Protein AF-A0A521U929-F1 (afdb_monomer_lite)

Structure (mmCIF, N/CA/C/O backbone):
data_AF-A0A521U929-F1
#
_entry.id   AF-A0A521U929-F1
#
loop_
_atom_site.group_PDB
_atom_site.id
_atom_site.type_symbol
_atom_site.label_atom_id
_atom_site.label_alt_id
_atom_site.label_comp_id
_atom_site.label_asym_id
_atom_site.label_entity_id
_atom_site.label_seq_id
_atom_site.pdbx_PDB_ins_code
_atom_site.Cartn_x
_atom_site.Cartn_y
_atom_site.Cartn_z
_atom_site.occupancy
_atom_site.B_iso_or_equiv
_atom_site.auth_seq_id
_atom_site.auth_comp_id
_atom_site.auth_asym_id
_atom_site.auth_atom_id
_atom_site.pdbx_PDB_model_num
ATOM 1 N N . MET A 1 1 ? -0.451 -13.193 -0.604 1.00 92.38 1 MET A N 1
ATOM 2 C CA . MET A 1 1 ? -0.304 -12.995 0.859 1.00 92.38 1 MET A CA 1
ATOM 3 C C . MET A 1 1 ? 0.119 -11.554 1.078 1.00 92.38 1 MET A C 1
ATOM 5 O O . MET A 1 1 ? 0.696 -10.984 0.162 1.00 92.38 1 MET A O 1
ATOM 9 N N . VAL A 1 2 ? -0.154 -10.947 2.230 1.00 96.19 2 VAL A N 1
ATOM 10 C CA . VAL A 1 2 ? 0.385 -9.617 2.550 1.00 96.19 2 VAL A CA 1
ATOM 11 C C . VAL A 1 2 ? 1.537 -9.762 3.538 1.00 96.19 2 VAL A C 1
ATOM 13 O O . VAL A 1 2 ? 1.457 -10.540 4.485 1.00 96.19 2 VAL A O 1
ATOM 16 N N . GLY A 1 3 ? 2.628 -9.049 3.282 1.00 96.19 3 GLY A N 1
ATOM 17 C CA . GLY A 1 3 ? 3.732 -8.883 4.215 1.00 96.19 3 GLY A CA 1
ATOM 18 C C . GLY A 1 3 ? 3.570 -7.576 4.980 1.00 96.19 3 GLY A C 1
ATOM 19 O O . GLY A 1 3 ? 3.307 -6.546 4.364 1.00 96.19 3 GLY A O 1
ATOM 20 N N . LEU A 1 4 ? 3.763 -7.607 6.297 1.00 96.69 4 LEU A N 1
ATOM 21 C CA . LEU A 1 4 ? 3.844 -6.416 7.142 1.00 96.69 4 LEU A CA 1
ATOM 22 C C . LEU A 1 4 ? 5.219 -6.354 7.817 1.00 96.69 4 LEU A C 1
ATOM 24 O O . LEU A 1 4 ? 5.683 -7.339 8.385 1.00 96.69 4 LEU A O 1
ATOM 28 N N . LEU A 1 5 ? 5.873 -5.201 7.763 1.00 94.31 5 LEU A N 1
ATOM 29 C CA . LEU A 1 5 ? 7.202 -4.974 8.319 1.00 94.31 5 LEU A CA 1
ATOM 30 C C . LEU A 1 5 ? 7.142 -3.813 9.327 1.00 94.31 5 LEU A C 1
ATOM 32 O O . LEU A 1 5 ? 6.829 -2.688 8.926 1.00 94.31 5 LEU A O 1
ATOM 36 N N . PRO A 1 6 ? 7.417 -4.049 10.624 1.00 91.31 6 PRO A N 1
ATOM 37 C CA . PRO A 1 6 ? 7.432 -2.989 11.625 1.00 91.31 6 PRO A CA 1
ATOM 38 C C . PRO A 1 6 ? 8.689 -2.117 11.508 1.00 91.31 6 PRO A C 1
ATOM 40 O O . PRO A 1 6 ? 9.810 -2.610 11.349 1.00 91.31 6 PRO A O 1
ATOM 43 N N . TYR A 1 7 ? 8.494 -0.810 11.650 1.00 85.81 7 TYR A N 1
ATOM 44 C CA . TYR A 1 7 ? 9.518 0.228 11.713 1.00 85.81 7 TYR A CA 1
ATOM 45 C C . TYR A 1 7 ? 9.326 1.096 12.962 1.00 85.81 7 TYR A C 1
ATOM 47 O O . TYR A 1 7 ? 8.271 1.107 13.589 1.00 85.81 7 TYR A O 1
ATOM 55 N N . ALA A 1 8 ? 10.346 1.886 13.309 1.00 79.06 8 ALA A N 1
ATOM 56 C CA . ALA A 1 8 ? 10.245 2.841 14.415 1.00 79.06 8 ALA A CA 1
ATOM 57 C C . ALA A 1 8 ? 9.152 3.908 14.192 1.00 79.06 8 ALA A C 1
ATOM 59 O O . ALA A 1 8 ? 8.619 4.449 15.153 1.00 79.06 8 ALA A O 1
ATOM 60 N N . SER A 1 9 ? 8.824 4.207 12.932 1.00 79.31 9 SER A N 1
ATOM 61 C CA . SER A 1 9 ? 7.841 5.218 12.525 1.00 79.31 9 SER A CA 1
ATOM 62 C C . SER A 1 9 ? 6.478 4.634 12.124 1.00 79.31 9 SER A C 1
ATOM 64 O O . SER A 1 9 ? 5.723 5.313 11.433 1.00 79.31 9 SER A O 1
ATOM 66 N N . GLY A 1 10 ? 6.186 3.377 12.478 1.00 89.19 10 GLY A N 1
ATOM 67 C CA . GLY A 1 10 ? 4.940 2.687 12.127 1.00 89.19 10 GLY A CA 1
ATOM 68 C C . GLY A 1 10 ? 5.185 1.404 11.337 1.00 89.19 10 GLY A C 1
ATOM 69 O O . GLY A 1 10 ? 6.177 0.713 11.554 1.00 89.19 10 GLY A O 1
ATOM 70 N N . TYR A 1 11 ? 4.295 1.083 10.402 1.00 94.69 11 TYR A N 1
ATOM 71 C CA . TYR A 1 11 ? 4.368 -0.153 9.624 1.00 94.69 11 TYR A CA 1
ATOM 72 C C . TYR A 1 11 ? 4.545 0.109 8.133 1.00 94.69 11 TYR A C 1
ATOM 74 O O . TYR A 1 11 ? 4.158 1.148 7.599 1.00 94.69 11 TYR A O 1
ATOM 82 N N . HIS A 1 12 ? 5.113 -0.879 7.454 1.00 96.00 12 HIS A N 1
ATOM 83 C CA . HIS A 1 12 ? 5.263 -0.924 6.007 1.00 96.00 12 HIS A CA 1
ATOM 84 C C . HIS A 1 12 ? 4.640 -2.207 5.473 1.00 96.00 12 HIS A C 1
ATOM 86 O O . HIS A 1 12 ? 4.740 -3.250 6.114 1.00 96.00 12 HIS A O 1
ATOM 92 N N . VAL A 1 13 ? 4.000 -2.144 4.310 1.00 98.06 13 VAL A N 1
ATOM 93 C CA . VAL A 1 13 ? 3.233 -3.268 3.766 1.00 98.06 13 VAL A CA 1
ATOM 94 C C . VAL A 1 13 ? 3.635 -3.571 2.324 1.00 98.06 13 VAL A C 1
ATOM 96 O O . VAL A 1 13 ? 4.010 -2.680 1.564 1.00 98.06 13 VAL A O 1
ATOM 99 N N . GLY A 1 14 ? 3.567 -4.845 1.953 1.00 98.25 14 GLY A N 1
ATOM 100 C CA . GLY A 1 14 ? 3.829 -5.341 0.605 1.00 98.25 14 GLY A CA 1
ATOM 101 C C . GLY A 1 14 ? 3.013 -6.590 0.297 1.00 98.25 14 GLY A C 1
ATOM 102 O O . GLY A 1 14 ? 2.382 -7.167 1.183 1.00 98.25 14 GLY A O 1
ATOM 103 N N . VAL A 1 15 ? 3.033 -7.041 -0.953 1.00 98.25 15 VAL A N 1
ATOM 104 C CA . VAL A 1 15 ? 2.435 -8.324 -1.344 1.00 98.25 15 VAL A CA 1
ATOM 105 C C . VAL A 1 15 ? 3.529 -9.377 -1.410 1.00 98.25 15 VAL A C 1
ATOM 107 O O . VAL A 1 15 ? 4.512 -9.212 -2.124 1.00 98.25 15 VAL A O 1
ATOM 110 N N . ILE A 1 16 ? 3.343 -10.463 -0.663 1.00 97.00 16 ILE A N 1
ATOM 111 C CA . ILE A 1 16 ? 4.163 -11.669 -0.758 1.00 97.00 16 ILE A CA 1
ATOM 112 C C . ILE A 1 16 ? 3.547 -12.595 -1.813 1.00 97.00 16 ILE A C 1
ATOM 114 O O . ILE A 1 16 ? 2.363 -12.961 -1.707 1.00 97.00 16 ILE A O 1
ATOM 118 N N . TYR A 1 17 ? 4.361 -12.976 -2.794 1.00 94.81 17 TYR A N 1
ATOM 119 C CA . TYR A 1 17 ? 3.996 -13.776 -3.965 1.00 94.81 17 TYR A CA 1
ATOM 120 C C . TYR A 1 17 ? 5.103 -14.796 -4.311 1.00 94.81 17 TYR A C 1
ATOM 122 O O . TYR A 1 17 ? 6.123 -14.849 -3.619 1.00 94.81 17 TYR A O 1
ATOM 130 N N . GLY A 1 18 ? 4.872 -15.657 -5.312 1.00 88.56 18 GLY A N 1
ATOM 131 C CA . GLY A 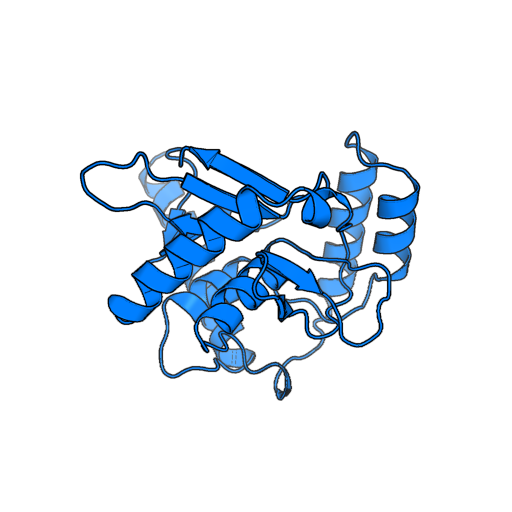1 18 ? 5.804 -16.746 -5.651 1.00 88.56 18 GLY A CA 1
ATOM 132 C C . GLY A 1 18 ? 5.874 -17.835 -4.573 1.00 88.56 18 GLY A C 1
ATOM 133 O O . GLY A 1 18 ? 6.951 -18.253 -4.172 1.00 88.56 18 GLY A O 1
ATOM 134 N N . LEU A 1 19 ? 4.722 -18.251 -4.030 1.00 79.94 19 LEU A N 1
ATOM 135 C CA . LEU A 1 19 ? 4.636 -19.243 -2.942 1.00 79.94 19 LEU A CA 1
ATOM 136 C C . LEU A 1 19 ? 4.569 -20.703 -3.434 1.00 79.94 19 LEU A C 1
ATOM 138 O O . LEU A 1 19 ? 4.220 -21.592 -2.656 1.00 79.94 19 LEU A O 1
ATOM 142 N N . ASN A 1 20 ? 4.869 -20.947 -4.708 1.00 76.50 20 ASN A N 1
ATOM 143 C CA . ASN A 1 20 ? 4.888 -22.287 -5.291 1.00 76.50 20 ASN A CA 1
ATOM 144 C C . ASN A 1 20 ? 6.172 -23.031 -4.892 1.00 76.50 20 ASN A C 1
ATOM 146 O O . ASN A 1 20 ? 7.190 -22.407 -4.615 1.00 76.50 20 ASN A O 1
ATOM 150 N N . GLU A 1 21 ? 6.152 -24.369 -4.900 1.00 62.56 21 GLU A N 1
ATOM 151 C CA . GLU A 1 21 ? 7.277 -25.211 -4.433 1.00 62.56 21 GLU A CA 1
ATOM 152 C C . GLU A 1 21 ? 8.608 -24.984 -5.177 1.00 62.56 21 GLU A C 1
ATOM 154 O O . GLU A 1 21 ? 9.661 -25.419 -4.709 1.00 62.56 21 GLU A O 1
ATOM 159 N N . HIS A 1 22 ? 8.571 -24.329 -6.338 1.00 68.62 22 HIS A N 1
ATOM 160 C CA . HIS A 1 22 ? 9.730 -24.112 -7.202 1.00 68.62 22 HIS A CA 1
ATOM 161 C C . HIS A 1 22 ? 10.289 -22.687 -7.157 1.00 68.62 22 HIS A C 1
ATOM 163 O O . HIS A 1 22 ? 11.400 -22.478 -7.643 1.00 68.62 22 HIS A O 1
ATOM 169 N N . ASP A 1 23 ? 9.566 -21.743 -6.553 1.00 76.75 23 ASP A N 1
ATOM 170 C CA . ASP A 1 23 ? 9.925 -20.327 -6.566 1.00 76.75 23 ASP A CA 1
ATOM 171 C C . ASP A 1 23 ? 10.387 -19.870 -5.178 1.00 76.75 23 ASP A C 1
ATOM 173 O O . ASP A 1 23 ? 9.855 -20.283 -4.146 1.00 76.75 23 ASP A O 1
ATOM 177 N N . GLU A 1 24 ? 11.401 -19.002 -5.138 1.00 88.38 24 GLU A N 1
ATOM 178 C CA . GLU A 1 24 ? 11.772 -18.314 -3.903 1.00 88.38 24 GLU A CA 1
ATOM 179 C C . GLU A 1 24 ? 10.723 -17.228 -3.617 1.00 88.38 24 GLU A C 1
ATOM 181 O O . GLU A 1 24 ? 10.546 -16.339 -4.455 1.00 88.38 24 GLU A O 1
ATOM 186 N N . PRO A 1 25 ? 10.041 -17.244 -2.453 1.00 92.94 25 PRO A N 1
ATOM 187 C CA . PRO A 1 25 ? 9.041 -16.238 -2.136 1.00 92.94 25 PRO A CA 1
ATOM 188 C C . PRO A 1 25 ? 9.623 -14.831 -2.197 1.00 92.94 25 PRO A C 1
ATOM 190 O O . PRO A 1 25 ? 10.648 -14.533 -1.574 1.00 92.94 25 PRO A O 1
ATOM 193 N N . ARG A 1 26 ? 8.916 -13.940 -2.888 1.00 95.88 26 ARG A N 1
ATOM 194 C CA . ARG A 1 26 ? 9.286 -12.530 -3.022 1.00 95.88 26 ARG A CA 1
ATOM 195 C C . ARG A 1 26 ? 8.244 -11.642 -2.370 1.00 95.88 26 ARG A C 1
ATOM 197 O O . ARG A 1 26 ? 7.076 -12.007 -2.250 1.00 95.88 26 ARG A O 1
ATOM 204 N N . VAL A 1 27 ? 8.668 -10.455 -1.962 1.00 97.50 27 VAL A N 1
ATOM 205 C CA . VAL A 1 27 ? 7.778 -9.364 -1.580 1.00 97.50 27 VAL A CA 1
ATOM 206 C C . VAL A 1 27 ? 7.928 -8.243 -2.592 1.00 97.50 27 VAL A C 1
ATOM 208 O O . VAL A 1 27 ? 9.041 -7.814 -2.887 1.00 97.50 27 VAL A O 1
ATOM 211 N N . ILE A 1 28 ? 6.811 -7.790 -3.153 1.00 97.88 28 ILE A N 1
ATOM 212 C CA . ILE A 1 28 ? 6.742 -6.553 -3.927 1.00 97.88 28 ILE A CA 1
ATOM 213 C C . ILE A 1 28 ? 6.128 -5.469 -3.047 1.00 97.88 28 ILE A C 1
ATOM 215 O O . ILE A 1 28 ? 5.099 -5.676 -2.397 1.00 97.88 28 ILE A O 1
ATOM 219 N N . HIS A 1 29 ? 6.778 -4.317 -2.979 1.00 97.62 29 HIS A N 1
ATOM 220 C CA . HIS A 1 29 ? 6.339 -3.211 -2.141 1.00 97.62 29 HIS A CA 1
ATOM 221 C C . HIS A 1 29 ? 6.826 -1.881 -2.699 1.00 97.62 29 HIS A C 1
ATOM 223 O O . HIS A 1 29 ? 7.842 -1.803 -3.386 1.00 97.62 29 HIS A O 1
ATOM 229 N N . PHE A 1 30 ? 6.110 -0.816 -2.355 1.00 95.88 30 PHE A N 1
ATOM 230 C CA . PHE A 1 30 ? 6.444 0.529 -2.795 1.00 95.88 30 PHE A CA 1
ATOM 231 C C . PHE A 1 30 ? 7.081 1.322 -1.661 1.00 95.88 30 PHE A C 1
ATOM 233 O O . PHE A 1 30 ? 6.507 1.431 -0.578 1.00 95.88 30 PHE A O 1
ATOM 240 N N . THR A 1 31 ? 8.277 1.850 -1.887 1.00 92.38 31 THR A N 1
ATOM 241 C CA . THR A 1 31 ? 9.043 2.625 -0.905 1.00 92.38 31 THR A CA 1
ATOM 242 C C . THR A 1 31 ? 9.178 4.075 -1.361 1.00 92.38 31 THR A C 1
ATOM 244 O O . THR A 1 31 ? 8.882 4.391 -2.510 1.00 92.38 31 THR A O 1
ATOM 247 N N . PRO A 1 32 ? 9.717 4.967 -0.518 1.00 88.75 32 PRO A N 1
ATOM 248 C CA . PRO A 1 32 ? 10.073 6.310 -0.962 1.00 88.75 32 PRO A CA 1
ATOM 249 C C . PRO A 1 32 ? 11.087 6.369 -2.111 1.00 88.75 32 PRO A C 1
ATOM 251 O O . PRO A 1 32 ? 11.202 7.397 -2.763 1.00 88.75 32 PRO A O 1
ATOM 254 N N . ARG A 1 33 ? 11.818 5.274 -2.358 1.00 87.75 33 ARG A N 1
ATOM 255 C CA . ARG A 1 33 ? 12.765 5.131 -3.472 1.00 87.75 33 ARG A CA 1
ATOM 256 C C . ARG A 1 33 ? 12.141 4.492 -4.715 1.00 87.75 33 ARG A C 1
ATOM 258 O O . ARG A 1 33 ? 12.868 4.167 -5.644 1.00 87.75 33 ARG A O 1
ATOM 265 N N . GLY A 1 34 ? 10.829 4.273 -4.702 1.00 90.94 34 GLY A N 1
ATOM 266 C CA . GLY A 1 34 ? 10.101 3.605 -5.769 1.00 90.94 34 GLY A CA 1
ATOM 267 C C . GLY A 1 34 ? 9.764 2.149 -5.457 1.00 90.94 34 GLY A C 1
ATOM 268 O O . GLY A 1 34 ? 9.829 1.682 -4.308 1.00 90.94 34 GLY A O 1
ATOM 269 N N . LEU A 1 35 ? 9.351 1.457 -6.516 1.00 95.06 35 LEU A N 1
ATOM 270 C CA . LEU A 1 35 ? 8.921 0.069 -6.506 1.00 95.06 35 LEU A CA 1
ATOM 271 C C . LEU A 1 35 ? 10.113 -0.879 -6.325 1.00 95.06 35 LEU A C 1
ATOM 273 O O . LEU A 1 35 ? 11.109 -0.792 -7.038 1.00 95.06 35 LEU A O 1
ATOM 277 N N . THR A 1 36 ? 9.977 -1.834 -5.409 1.00 94.38 36 THR A N 1
ATOM 278 C CA . THR A 1 36 ? 10.990 -2.864 -5.165 1.00 94.38 36 THR A CA 1
ATOM 279 C C . THR A 1 36 ? 10.340 -4.239 -5.147 1.00 94.38 36 THR A C 1
ATOM 281 O O . THR A 1 36 ? 9.250 -4.413 -4.597 1.00 94.38 36 THR A O 1
ATOM 284 N N . SER A 1 37 ? 11.042 -5.237 -5.692 1.00 95.75 37 SER A N 1
ATOM 285 C CA . SER A 1 37 ? 10.768 -6.643 -5.410 1.00 95.75 37 SER A CA 1
ATOM 286 C C . SER A 1 37 ? 12.022 -7.358 -4.919 1.00 95.75 37 SER A C 1
ATOM 288 O O . SER A 1 37 ? 13.022 -7.426 -5.632 1.00 95.75 37 SER A O 1
ATOM 290 N N . GLU A 1 38 ? 11.951 -7.936 -3.724 1.00 95.25 38 GLU A N 1
ATOM 291 C CA . GLU A 1 38 ? 13.077 -8.585 -3.044 1.00 95.25 38 GLU A CA 1
ATOM 292 C C . GLU A 1 38 ? 12.679 -9.950 -2.451 1.00 95.25 38 GLU A C 1
ATOM 294 O O . GLU A 1 38 ? 11.486 -10.202 -2.254 1.00 95.25 38 GLU A O 1
ATOM 299 N N . PRO A 1 39 ? 13.641 -10.851 -2.169 1.00 95.56 39 PRO A N 1
ATOM 300 C CA . PRO A 1 39 ? 13.367 -12.083 -1.432 1.00 95.56 39 PRO A CA 1
ATOM 301 C C . PRO A 1 39 ? 12.740 -11.809 -0.058 1.00 95.56 39 PRO A C 1
ATOM 303 O O . PRO A 1 39 ? 13.133 -10.876 0.649 1.00 95.56 39 PRO A O 1
ATOM 306 N N . VAL A 1 40 ? 11.775 -12.635 0.354 1.00 94.88 40 VAL A N 1
ATOM 307 C CA . VAL A 1 40 ? 11.118 -12.482 1.661 1.00 94.88 40 VAL A CA 1
ATOM 308 C C . VAL A 1 40 ? 12.080 -12.865 2.784 1.00 94.88 40 VAL A C 1
ATOM 310 O O . VAL A 1 40 ? 12.407 -14.035 2.966 1.00 94.88 40 VAL A O 1
ATOM 313 N N . SER A 1 41 ? 12.474 -11.888 3.601 1.00 93.31 41 SER A N 1
ATOM 314 C CA . SER A 1 41 ? 13.214 -12.140 4.845 1.00 93.31 41 SER A CA 1
ATOM 315 C C . SER A 1 41 ? 12.291 -12.489 6.023 1.00 93.31 41 SER A C 1
ATOM 317 O O . SER A 1 41 ? 11.098 -12.185 6.011 1.00 93.31 41 SER A O 1
ATOM 319 N N . GLU A 1 42 ? 12.855 -13.059 7.093 1.00 90.00 42 GLU A N 1
ATOM 320 C CA . GLU A 1 42 ? 12.132 -13.396 8.337 1.00 90.00 42 GLU A CA 1
ATOM 321 C C . GLU A 1 42 ? 11.533 -12.179 9.061 1.00 90.00 42 GLU A C 1
ATOM 323 O O . GLU A 1 42 ? 10.68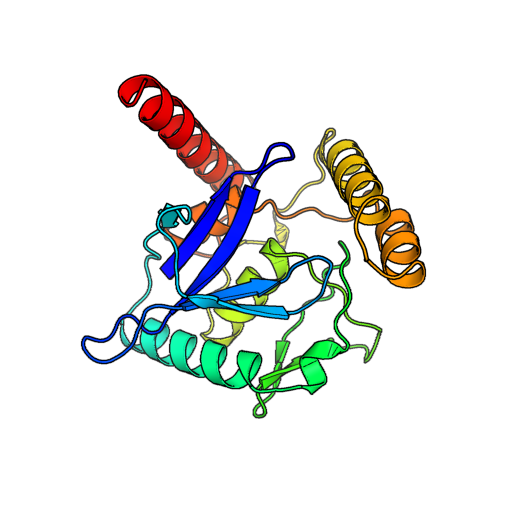1 -12.324 9.933 1.00 90.00 42 GLU A O 1
ATOM 328 N N . ARG A 1 43 ? 11.952 -10.961 8.694 1.00 91.12 43 ARG A N 1
ATOM 329 C CA . ARG A 1 43 ? 11.429 -9.718 9.275 1.00 91.12 43 ARG A CA 1
ATOM 330 C C . ARG A 1 43 ? 9.998 -9.415 8.833 1.00 91.12 43 ARG A C 1
ATOM 332 O O . ARG A 1 43 ? 9.314 -8.639 9.497 1.00 91.12 43 ARG A O 1
ATOM 339 N N . TRP A 1 44 ? 9.573 -9.976 7.703 1.00 94.00 44 TRP A N 1
ATOM 340 C CA . TRP A 1 44 ? 8.232 -9.784 7.172 1.00 94.00 44 TRP A CA 1
ATOM 341 C C . TRP A 1 44 ? 7.242 -10.697 7.884 1.00 94.00 44 TRP A C 1
ATOM 343 O O . TRP A 1 44 ? 7.277 -11.922 7.763 1.00 94.00 44 TRP A O 1
ATOM 353 N N . LEU A 1 45 ? 6.302 -10.076 8.581 1.00 93.31 45 LEU A N 1
ATOM 354 C CA . LEU A 1 45 ? 5.174 -10.759 9.184 1.00 93.31 45 LEU A CA 1
ATOM 355 C C . LEU A 1 45 ? 4.196 -11.145 8.086 1.00 93.31 45 LEU A C 1
ATOM 357 O O . LEU A 1 45 ? 3.785 -10.317 7.271 1.00 93.31 45 LEU A O 1
ATOM 361 N N . ARG A 1 46 ? 3.824 -12.419 8.071 1.00 94.31 46 ARG A N 1
ATOM 362 C CA . ARG A 1 46 ? 2.969 -12.991 7.037 1.00 94.31 46 ARG A CA 1
ATOM 363 C C . ARG A 1 46 ? 1.513 -12.887 7.456 1.00 94.31 46 ARG A C 1
ATOM 365 O O . ARG A 1 46 ? 1.074 -13.576 8.372 1.00 94.31 46 ARG A O 1
ATOM 372 N N . VAL A 1 47 ? 0.765 -12.053 6.748 1.00 94.56 47 VAL A N 1
ATOM 373 C CA . VAL A 1 47 ? -0.678 -11.903 6.911 1.00 94.56 47 VAL A CA 1
ATOM 374 C C . VAL A 1 47 ? -1.372 -12.685 5.796 1.00 94.56 47 VAL A C 1
ATOM 376 O O . VAL A 1 47 ? -1.306 -12.336 4.611 1.00 94.56 47 VAL A O 1
ATOM 379 N N . PHE A 1 48 ? -1.993 -13.805 6.171 1.00 92.44 48 PHE A N 1
ATOM 380 C CA . PHE A 1 48 ? -2.687 -14.683 5.232 1.00 92.44 48 PHE A CA 1
ATOM 381 C C . PHE A 1 48 ? -3.969 -14.018 4.751 1.00 92.44 48 PHE A C 1
ATOM 383 O O . PHE A 1 48 ? -4.913 -13.826 5.512 1.00 92.44 48 PHE A O 1
ATOM 390 N N . SER A 1 49 ? -3.982 -13.660 3.472 1.00 89.81 49 SER A N 1
ATOM 391 C CA . SER A 1 49 ? -5.135 -13.019 2.859 1.00 89.81 49 SER A CA 1
ATOM 392 C C . SER A 1 49 ? -6.238 -14.040 2.590 1.00 89.81 49 SER A C 1
ATOM 394 O O . SER A 1 49 ? -5.967 -15.096 2.011 1.00 89.81 49 SER A O 1
ATOM 396 N N . ASP A 1 50 ? -7.476 -13.699 2.940 1.00 90.94 50 ASP A N 1
ATOM 397 C CA . ASP A 1 50 ? -8.656 -14.524 2.668 1.00 90.94 50 ASP A CA 1
ATOM 398 C C . ASP A 1 50 ? -9.058 -14.367 1.193 1.00 90.94 50 ASP A C 1
ATOM 400 O O . ASP A 1 50 ? -9.924 -13.569 0.837 1.00 90.94 50 ASP A O 1
ATOM 404 N N . ILE A 1 51 ? -8.318 -15.011 0.286 1.00 91.81 51 ILE A N 1
ATOM 405 C CA . ILE A 1 51 ? -8.552 -14.968 -1.165 1.00 91.81 51 ILE A CA 1
ATOM 406 C C . ILE A 1 51 ? -8.529 -16.367 -1.772 1.00 91.81 51 ILE A C 1
ATOM 408 O O . ILE A 1 51 ? -7.690 -17.197 -1.406 1.00 91.81 51 ILE A O 1
ATOM 412 N N . GLU A 1 52 ? -9.427 -16.586 -2.734 1.00 93.00 52 GLU A N 1
ATOM 413 C CA . GLU A 1 52 ? -9.485 -17.791 -3.565 1.00 93.00 52 GLU A CA 1
ATOM 414 C C . GLU A 1 52 ? -8.153 -18.029 -4.287 1.00 93.00 52 GLU A C 1
ATOM 416 O O . GLU A 1 52 ? -7.480 -17.083 -4.701 1.00 93.00 52 GLU A O 1
ATOM 421 N N . GLU A 1 53 ? -7.793 -19.298 -4.468 1.00 92.25 53 GLU A N 1
ATOM 422 C CA . GLU A 1 53 ? -6.532 -19.726 -5.084 1.00 92.25 53 GLU A CA 1
ATOM 423 C C . GLU A 1 53 ? -6.329 -19.127 -6.481 1.00 92.25 53 GLU A C 1
ATOM 425 O O . GLU A 1 53 ? -5.327 -18.464 -6.715 1.00 92.25 53 GLU A O 1
ATOM 430 N N . VAL A 1 54 ? -7.343 -19.193 -7.350 1.00 94.25 54 VAL A N 1
ATOM 431 C CA . VAL A 1 54 ? -7.282 -18.613 -8.706 1.00 94.25 54 VAL A CA 1
ATOM 432 C C . VAL A 1 54 ? -6.953 -17.114 -8.684 1.00 94.25 54 VAL A C 1
ATOM 434 O O . VAL A 1 54 ? -6.192 -16.622 -9.515 1.00 94.25 54 VAL A O 1
ATOM 437 N N . ARG A 1 55 ? -7.502 -16.360 -7.722 1.00 95.06 55 ARG A N 1
ATOM 438 C CA . ARG A 1 55 ? -7.194 -14.928 -7.572 1.00 95.06 55 ARG A CA 1
ATOM 439 C C . ARG A 1 55 ? -5.807 -14.701 -6.986 1.00 95.06 55 ARG A C 1
ATOM 441 O O . ARG A 1 55 ? -5.192 -13.684 -7.281 1.00 95.06 55 ARG A O 1
ATOM 448 N N . ARG A 1 56 ? -5.319 -15.613 -6.147 1.00 94.00 56 ARG A N 1
ATOM 449 C CA . ARG A 1 56 ? -3.962 -15.565 -5.596 1.00 94.00 56 ARG A CA 1
ATOM 450 C C . ARG A 1 56 ? -2.918 -15.776 -6.687 1.00 94.00 56 ARG A C 1
ATOM 452 O O . ARG A 1 56 ? -1.952 -15.022 -6.719 1.00 94.00 56 ARG A O 1
ATOM 459 N N . ASP A 1 57 ? -3.151 -16.728 -7.582 1.00 93.38 57 ASP A N 1
ATOM 460 C CA . ASP A 1 57 ? -2.263 -17.006 -8.711 1.00 93.38 57 ASP A CA 1
ATOM 461 C C . ASP A 1 57 ? -2.241 -15.823 -9.677 1.00 93.38 57 ASP A C 1
ATOM 463 O O . ASP A 1 57 ? -1.173 -15.316 -10.011 1.00 93.38 57 ASP A O 1
ATOM 467 N N . ALA A 1 58 ? -3.420 -15.294 -10.025 1.00 95.50 58 ALA A N 1
ATOM 468 C CA . ALA A 1 58 ? -3.524 -14.089 -10.844 1.00 95.50 58 ALA A CA 1
ATOM 469 C C . ALA A 1 58 ? -2.819 -12.884 -10.198 1.00 95.50 58 ALA A C 1
ATOM 471 O O . ALA A 1 58 ? -2.135 -12.130 -10.884 1.00 95.50 58 ALA A O 1
ATOM 472 N N . LEU A 1 59 ? -2.953 -12.703 -8.878 1.00 96.06 59 LEU A N 1
ATOM 473 C CA . LEU A 1 59 ? -2.255 -11.641 -8.151 1.00 96.06 59 LEU A CA 1
ATOM 474 C C . LEU A 1 59 ? -0.735 -11.831 -8.228 1.00 96.06 59 LEU A C 1
ATOM 476 O O . LEU A 1 59 ? -0.026 -10.850 -8.410 1.00 96.06 59 LEU A O 1
ATOM 480 N N . SER A 1 60 ? -0.245 -13.072 -8.133 1.00 95.19 60 SER A N 1
ATOM 481 C CA . SER A 1 60 ? 1.179 -13.382 -8.300 1.00 95.19 60 SER A CA 1
ATOM 482 C C . SER A 1 60 ? 1.676 -12.975 -9.687 1.00 95.19 60 SER A C 1
ATOM 484 O O . SER A 1 60 ? 2.673 -12.269 -9.775 1.00 95.19 60 SER A O 1
ATOM 486 N N . SER A 1 61 ? 0.946 -13.325 -10.751 1.00 95.00 61 SER A N 1
ATOM 487 C CA . SER A 1 61 ? 1.308 -12.934 -12.120 1.00 95.00 61 SER A CA 1
ATOM 488 C C . SER A 1 61 ? 1.307 -11.416 -12.325 1.00 95.00 61 SER A C 1
ATOM 490 O O . SER A 1 61 ? 2.175 -10.890 -13.017 1.00 95.00 61 SER A O 1
ATOM 492 N N . TRP A 1 62 ? 0.370 -10.694 -11.702 1.00 97.19 62 TRP A N 1
ATOM 493 C CA . TRP A 1 62 ? 0.387 -9.228 -11.706 1.00 97.19 62 TRP A CA 1
ATOM 494 C C . TRP A 1 62 ? 1.605 -8.663 -10.977 1.00 97.19 62 TRP A C 1
ATOM 496 O O . TRP A 1 62 ? 2.197 -7.698 -11.451 1.00 97.19 62 TRP A O 1
ATOM 506 N N . CYS A 1 63 ? 1.997 -9.252 -9.844 1.00 96.81 63 CYS A N 1
ATOM 507 C CA . CYS A 1 63 ? 3.202 -8.841 -9.128 1.00 96.81 63 CYS A CA 1
ATOM 508 C C . CYS A 1 63 ? 4.461 -9.009 -9.989 1.00 96.81 63 CYS A C 1
ATOM 510 O O . CYS A 1 63 ? 5.262 -8.078 -10.024 1.00 96.81 63 CYS A O 1
ATOM 512 N N . ASP A 1 64 ? 4.606 -10.132 -10.701 1.00 94.69 64 ASP A N 1
ATOM 513 C CA . ASP A 1 64 ? 5.717 -10.352 -11.640 1.00 94.69 64 ASP A CA 1
ATOM 514 C C . ASP A 1 64 ? 5.732 -9.286 -12.743 1.00 94.69 64 ASP A C 1
ATOM 516 O O . ASP A 1 64 ? 6.723 -8.575 -12.918 1.00 94.69 64 ASP A O 1
ATOM 520 N N . LEU A 1 65 ? 4.599 -9.102 -13.427 1.00 95.94 65 LEU A N 1
ATOM 521 C CA . LEU A 1 65 ? 4.489 -8.166 -14.545 1.00 95.94 65 LEU A CA 1
ATOM 522 C C . LEU A 1 65 ? 4.806 -6.719 -14.127 1.00 95.94 65 LEU A C 1
ATOM 524 O O . LEU A 1 65 ? 5.545 -6.012 -14.811 1.00 95.94 65 LEU A O 1
ATOM 528 N N . ILE A 1 66 ? 4.285 -6.284 -12.977 1.00 96.94 66 ILE A N 1
ATOM 529 C CA . ILE A 1 66 ? 4.511 -4.935 -12.438 1.00 96.94 66 ILE A CA 1
ATOM 530 C C . ILE A 1 66 ? 5.970 -4.753 -11.998 1.00 96.94 66 ILE A C 1
ATOM 532 O O . ILE A 1 66 ? 6.535 -3.680 -12.215 1.00 96.94 66 ILE A O 1
ATOM 536 N N . ALA A 1 67 ? 6.589 -5.777 -11.399 1.00 94.69 67 ALA A N 1
ATOM 537 C CA . ALA A 1 67 ? 7.984 -5.726 -10.954 1.00 94.69 67 ALA A CA 1
ATOM 538 C C . ALA A 1 67 ? 8.983 -5.626 -12.117 1.00 94.69 67 ALA A C 1
ATOM 540 O O . ALA A 1 67 ? 10.052 -5.033 -11.958 1.00 94.69 67 ALA A O 1
ATOM 541 N N . GLU A 1 68 ? 8.659 -6.207 -13.272 1.00 93.75 68 GLU A N 1
ATOM 542 C CA . GLU A 1 68 ? 9.516 -6.186 -14.460 1.00 93.75 68 GLU A CA 1
ATOM 543 C C . GLU A 1 68 ? 9.354 -4.907 -15.299 1.00 93.75 68 GLU A C 1
ATOM 545 O O . GLU A 1 68 ? 10.235 -4.572 -16.102 1.00 93.75 68 GLU A O 1
ATOM 550 N N . ASN A 1 69 ? 8.261 -4.162 -15.109 1.00 93.75 69 ASN A N 1
ATOM 551 C CA . ASN A 1 69 ? 7.947 -3.005 -15.934 1.00 93.75 69 ASN A CA 1
ATOM 552 C C . ASN A 1 69 ? 8.599 -1.707 -15.423 1.00 93.75 69 ASN A C 1
ATOM 554 O O . ASN A 1 69 ? 8.175 -1.100 -14.440 1.00 93.75 69 ASN A O 1
ATOM 558 N N . ARG A 1 70 ? 9.603 -1.234 -16.172 1.00 91.12 70 ARG A N 1
ATOM 559 C CA . ARG A 1 70 ? 10.383 -0.017 -15.882 1.00 91.12 70 ARG A CA 1
ATOM 560 C C . ARG A 1 70 ? 9.595 1.288 -15.953 1.00 91.12 70 ARG A C 1
ATOM 562 O O . ARG A 1 70 ? 10.054 2.273 -15.392 1.00 91.12 70 ARG A O 1
ATOM 569 N N . ALA A 1 71 ? 8.428 1.323 -16.597 1.00 90.56 71 ALA A N 1
ATOM 570 C CA . ALA A 1 71 ? 7.584 2.520 -16.572 1.00 90.56 71 ALA A CA 1
ATOM 571 C C . ALA A 1 71 ? 7.132 2.864 -15.139 1.00 90.56 71 ALA A C 1
ATOM 573 O O . ALA A 1 71 ? 6.900 4.026 -14.820 1.00 90.56 71 ALA A O 1
ATOM 574 N N . ASN A 1 72 ? 7.083 1.868 -14.247 1.00 91.81 72 ASN A N 1
ATOM 575 C CA . ASN A 1 72 ? 6.754 2.072 -12.839 1.00 91.81 72 ASN A CA 1
ATOM 576 C C 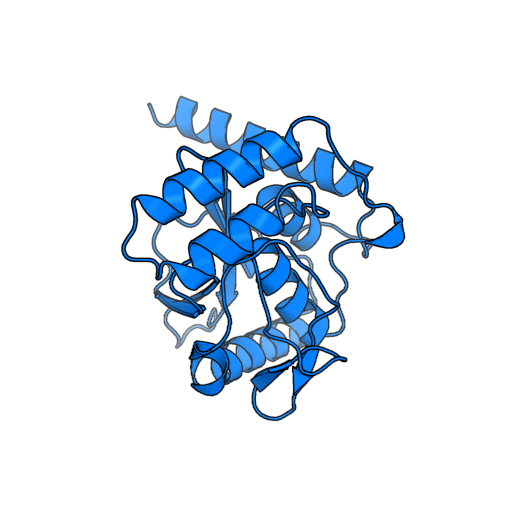. ASN A 1 72 ? 7.887 2.748 -12.033 1.00 91.81 72 ASN A C 1
ATOM 578 O O . ASN A 1 72 ? 7.649 3.146 -10.892 1.00 91.81 72 ASN A O 1
ATOM 582 N N . ASP A 1 73 ? 9.089 2.923 -12.604 1.00 90.44 73 ASP A N 1
ATOM 583 C CA . ASP A 1 73 ? 10.199 3.650 -11.963 1.00 90.44 73 ASP A CA 1
ATOM 584 C C . ASP A 1 73 ? 9.916 5.169 -11.871 1.00 90.44 73 ASP A C 1
ATOM 586 O O . ASP A 1 73 ? 10.563 5.874 -11.098 1.00 90.44 73 ASP A O 1
ATOM 590 N N . GLU A 1 74 ? 8.933 5.681 -12.624 1.00 89.62 74 GLU A N 1
ATOM 591 C CA . GLU A 1 74 ? 8.509 7.092 -12.595 1.00 89.62 74 GLU A CA 1
ATOM 592 C C . GLU A 1 74 ? 7.510 7.409 -11.467 1.00 89.62 74 GLU A C 1
ATOM 594 O O . GLU A 1 74 ? 7.206 8.575 -11.206 1.00 89.62 74 GLU A O 1
ATOM 599 N N . ILE A 1 75 ? 6.995 6.384 -10.780 1.00 91.75 75 ILE A N 1
ATOM 600 C CA . ILE A 1 75 ? 6.029 6.557 -9.695 1.00 91.75 75 ILE A CA 1
ATOM 601 C C . ILE A 1 75 ? 6.736 7.156 -8.484 1.00 91.75 75 ILE A C 1
ATOM 603 O O . ILE A 1 75 ? 7.727 6.624 -7.982 1.00 91.75 75 ILE A O 1
ATOM 607 N N . THR A 1 76 ? 6.183 8.248 -7.968 1.00 92.62 76 THR A N 1
ATOM 608 C CA . THR A 1 76 ? 6.744 8.959 -6.816 1.00 92.62 76 THR A CA 1
ATOM 609 C C . THR A 1 76 ? 6.085 8.527 -5.515 1.00 92.62 76 THR A C 1
ATOM 611 O O . THR A 1 76 ? 5.014 7.919 -5.490 1.00 92.62 76 THR A O 1
ATOM 614 N N . PHE A 1 77 ? 6.714 8.854 -4.391 1.00 93.88 77 PHE A N 1
ATOM 615 C CA . PHE A 1 77 ? 6.070 8.694 -3.096 1.00 93.88 77 PHE A CA 1
ATOM 616 C C . PHE A 1 77 ? 5.155 9.870 -2.774 1.00 93.88 77 PHE A C 1
ATOM 618 O O . PHE A 1 77 ? 5.562 11.026 -2.876 1.00 93.88 77 PHE A O 1
ATOM 625 N N . GLY A 1 78 ? 3.950 9.566 -2.296 1.00 94.25 78 GLY A N 1
ATOM 626 C CA . GLY A 1 78 ? 3.020 10.574 -1.805 1.00 94.25 78 GLY A CA 1
ATOM 627 C C . GLY A 1 78 ? 1.712 9.988 -1.279 1.00 94.25 78 GLY A C 1
ATOM 628 O O . GLY A 1 78 ? 1.473 8.785 -1.355 1.00 94.25 78 GLY A O 1
ATOM 629 N N . PHE A 1 79 ? 0.891 10.853 -0.691 1.00 94.94 79 PHE A N 1
ATOM 630 C CA . PHE A 1 79 ? -0.364 10.527 -0.012 1.00 94.94 79 PHE A CA 1
ATOM 631 C C . PHE A 1 79 ? -1.607 10.751 -0.880 1.00 94.94 79 PHE A C 1
ATOM 633 O O . PHE A 1 79 ? -2.713 10.452 -0.430 1.00 94.94 79 PHE A O 1
ATOM 640 N N . ASP A 1 80 ? -1.444 11.275 -2.095 1.00 91.69 80 ASP A N 1
ATOM 641 C CA . ASP A 1 80 ? -2.550 11.430 -3.034 1.00 91.69 80 ASP A CA 1
ATOM 642 C C . ASP A 1 80 ? -2.948 10.085 -3.652 1.00 91.69 80 ASP A C 1
ATOM 644 O O . ASP A 1 80 ? -2.141 9.420 -4.294 1.00 91.69 80 ASP A O 1
ATOM 648 N N . PHE A 1 81 ? -4.192 9.663 -3.426 1.00 90.69 81 PHE A N 1
ATOM 649 C CA . PHE A 1 81 ? -4.718 8.389 -3.909 1.00 90.69 81 PHE A CA 1
ATOM 650 C C . PHE A 1 81 ? -5.826 8.623 -4.937 1.00 90.69 81 PHE A C 1
ATOM 652 O O . PHE A 1 81 ? -7.015 8.517 -4.626 1.00 90.69 81 PHE A O 1
ATOM 659 N N . ASP A 1 82 ? -5.424 8.903 -6.176 1.00 88.75 82 ASP A N 1
ATOM 660 C CA . ASP A 1 82 ? -6.325 9.170 -7.305 1.00 88.75 82 ASP A CA 1
ATOM 661 C C . ASP A 1 82 ? -6.702 7.888 -8.069 1.00 88.75 82 ASP A C 1
ATOM 663 O O . ASP A 1 82 ? -6.390 7.715 -9.245 1.00 88.75 82 ASP A O 1
ATOM 667 N N . ASN A 1 83 ? -7.312 6.934 -7.354 1.00 88.56 83 ASN A N 1
ATOM 668 C CA . ASN A 1 83 ? -7.817 5.660 -7.892 1.00 88.56 83 ASN A CA 1
ATOM 669 C C . ASN A 1 83 ? -6.935 4.993 -8.972 1.00 88.56 83 ASN A C 1
ATOM 671 O O . ASN A 1 83 ? -7.409 4.711 -10.074 1.00 88.56 83 ASN A O 1
ATOM 675 N N . PRO A 1 84 ? -5.675 4.670 -8.647 1.00 93.44 84 PRO A N 1
ATOM 676 C CA . PRO A 1 84 ? -4.775 4.006 -9.577 1.00 93.44 84 PRO A CA 1
ATOM 677 C C . PRO A 1 84 ? -5.327 2.656 -10.062 1.00 93.44 84 PRO A C 1
ATOM 679 O O . PRO A 1 84 ? -5.993 1.922 -9.315 1.00 93.44 84 PRO A O 1
ATOM 682 N N . TRP A 1 85 ? -4.995 2.320 -11.305 1.00 94.50 85 TRP A N 1
ATOM 683 C CA . TRP A 1 85 ? -5.282 1.048 -11.969 1.00 94.50 85 TRP A CA 1
ATOM 684 C C . TRP A 1 85 ? -4.035 0.548 -12.704 1.00 94.50 85 TRP A C 1
ATOM 686 O O . TRP A 1 85 ? -3.067 1.288 -12.852 1.00 94.50 85 TRP A O 1
ATOM 696 N N . VAL A 1 86 ? -4.035 -0.715 -13.124 1.00 96.06 86 VAL A N 1
ATOM 697 C CA . VAL A 1 86 ? -2.914 -1.326 -13.852 1.00 96.06 86 VAL A CA 1
ATOM 698 C C . VAL A 1 86 ? -3.394 -1.723 -15.239 1.00 96.06 86 VAL A C 1
ATOM 700 O O . VAL A 1 86 ? -4.458 -2.338 -15.350 1.00 96.06 86 VAL A O 1
ATOM 703 N N . ASP A 1 87 ? -2.657 -1.322 -16.273 1.00 95.56 87 ASP A N 1
ATOM 704 C CA . ASP A 1 87 ? -2.949 -1.699 -17.658 1.00 95.56 87 ASP A CA 1
ATOM 705 C C . ASP A 1 87 ? -2.485 -3.121 -17.999 1.00 95.56 87 ASP A C 1
ATOM 707 O O . ASP A 1 87 ? -1.906 -3.823 -17.169 1.00 95.56 87 ASP A O 1
ATOM 711 N N . ASP A 1 88 ? -2.775 -3.565 -19.222 1.00 95.19 88 ASP A N 1
ATOM 712 C CA . ASP A 1 88 ? -2.469 -4.926 -19.675 1.00 95.19 88 ASP A CA 1
ATOM 713 C C . ASP A 1 88 ? -0.951 -5.183 -19.778 1.00 95.19 88 ASP A C 1
ATOM 715 O O . ASP A 1 88 ? -0.511 -6.332 -19.838 1.00 95.19 88 ASP A O 1
ATOM 719 N N . GLU A 1 89 ? -0.140 -4.123 -19.757 1.00 95.31 89 GLU A N 1
ATOM 720 C CA . GLU A 1 89 ? 1.318 -4.161 -19.756 1.00 95.31 89 GLU A CA 1
ATOM 721 C C . GLU A 1 89 ? 1.929 -4.134 -18.342 1.00 95.31 89 GLU A C 1
ATOM 723 O O . GLU A 1 89 ? 3.150 -4.242 -18.202 1.00 95.31 89 GLU A O 1
ATOM 728 N N . GLY A 1 90 ? 1.125 -4.001 -17.283 1.00 95.56 90 GLY A N 1
ATOM 729 C CA . GLY A 1 90 ? 1.616 -3.915 -15.904 1.00 95.56 90 GLY A CA 1
ATOM 730 C C . GLY A 1 90 ? 2.102 -2.527 -15.488 1.00 95.56 90 GLY A C 1
ATOM 731 O O . GLY A 1 90 ? 2.842 -2.408 -14.509 1.00 95.56 90 GLY A O 1
ATOM 732 N N . VAL A 1 91 ? 1.720 -1.476 -16.214 1.00 96.00 91 VAL A N 1
ATOM 733 C CA . VAL A 1 91 ? 1.995 -0.084 -15.844 1.00 96.00 91 VAL A CA 1
ATOM 734 C C . VAL A 1 91 ? 0.885 0.418 -14.932 1.00 96.00 91 VAL A C 1
ATOM 736 O O . VAL A 1 91 ? -0.300 0.303 -15.252 1.00 96.00 91 VAL A O 1
ATOM 739 N N . ILE A 1 92 ? 1.256 1.014 -13.799 1.00 95.44 92 ILE A N 1
ATOM 740 C CA . ILE A 1 92 ? 0.286 1.661 -12.914 1.00 95.44 92 ILE A CA 1
ATOM 741 C C . ILE A 1 92 ? -0.038 3.053 -13.458 1.00 95.44 92 ILE A C 1
ATOM 743 O O . ILE A 1 92 ? 0.853 3.874 -13.672 1.00 95.44 92 ILE A O 1
ATOM 747 N N . ARG A 1 93 ? -1.327 3.333 -13.648 1.00 93.75 93 ARG A N 1
ATOM 748 C CA . ARG A 1 93 ? -1.848 4.584 -14.207 1.00 93.75 93 ARG A CA 1
ATOM 749 C C . ARG A 1 93 ? -2.885 5.228 -13.297 1.00 93.75 93 ARG A C 1
ATOM 751 O O . ARG A 1 93 ? -3.513 4.557 -12.480 1.00 93.75 93 ARG A O 1
ATOM 758 N N . THR A 1 94 ? -3.096 6.526 -13.488 1.00 90.19 94 THR A N 1
ATOM 759 C CA . THR A 1 94 ? -4.230 7.295 -12.950 1.00 90.19 94 THR A CA 1
ATOM 760 C C . THR A 1 94 ? -5.185 7.674 -14.081 1.00 90.19 94 THR A C 1
ATOM 762 O O . THR A 1 94 ? -4.843 7.560 -15.259 1.00 90.19 94 THR A O 1
ATOM 765 N N . GLU A 1 95 ? -6.402 8.110 -13.755 1.00 83.25 95 GLU A N 1
ATOM 766 C CA . GLU A 1 95 ? -7.362 8.567 -14.774 1.00 83.25 95 GLU A CA 1
ATOM 767 C C . GLU A 1 95 ? -6.922 9.869 -15.464 1.00 83.25 95 GLU A C 1
ATOM 769 O O . GLU A 1 95 ? -7.257 10.097 -16.625 1.00 83.25 95 GLU A O 1
ATOM 774 N N . ASN A 1 96 ? -6.160 10.714 -14.764 1.00 79.88 96 ASN A N 1
ATOM 775 C CA . ASN A 1 96 ? -5.864 12.080 -15.194 1.00 79.88 96 ASN A CA 1
ATOM 776 C C . ASN A 1 96 ? -4.488 12.260 -15.860 1.00 79.88 96 ASN A C 1
ATOM 778 O O . ASN A 1 96 ? -4.123 13.397 -16.158 1.00 79.88 96 ASN A O 1
ATOM 782 N N . ASP A 1 97 ? -3.725 11.180 -16.072 1.00 69.38 97 ASP A N 1
ATOM 783 C CA . ASP A 1 97 ? -2.340 11.218 -16.591 1.00 69.38 97 ASP A CA 1
ATOM 784 C C . ASP A 1 97 ? -1.437 12.205 -15.814 1.00 69.38 97 ASP A C 1
ATOM 786 O O . ASP A 1 97 ? -0.513 12.830 -16.335 1.00 69.38 97 ASP A O 1
ATOM 790 N N . THR A 1 98 ? -1.764 12.403 -14.536 1.00 73.38 98 THR A N 1
ATOM 791 C CA . THR A 1 98 ? -1.005 13.217 -13.590 1.00 73.38 98 THR A CA 1
ATOM 792 C C . THR A 1 98 ? 0.157 12.409 -13.027 1.00 73.38 98 THR A C 1
ATOM 794 O O . THR A 1 98 ? 0.148 11.178 -13.053 1.00 73.38 98 THR A O 1
ATOM 797 N N . ALA A 1 99 ? 1.161 13.101 -12.479 1.00 79.31 99 ALA A N 1
ATOM 798 C CA . ALA A 1 99 ? 2.252 12.445 -11.768 1.00 79.31 99 ALA A CA 1
ATOM 799 C C . ALA A 1 99 ? 1.682 11.545 -10.658 1.00 79.31 99 ALA A C 1
ATOM 801 O O . ALA A 1 99 ? 1.089 12.037 -9.697 1.00 79.31 99 ALA A O 1
ATOM 802 N N . LEU A 1 100 ? 1.842 10.229 -10.815 1.00 87.69 100 LEU A N 1
ATOM 803 C CA . LEU A 1 100 ? 1.323 9.249 -9.872 1.00 87.69 100 LEU A CA 1
ATOM 804 C C . LEU A 1 100 ? 2.182 9.257 -8.603 1.00 87.69 100 LEU A C 1
ATOM 806 O O . LEU A 1 100 ? 3.413 9.148 -8.652 1.00 87.69 100 LEU A O 1
ATOM 810 N N . SER A 1 101 ? 1.509 9.349 -7.462 1.00 91.88 101 SER A N 1
ATOM 811 C CA . SER A 1 101 ? 2.117 9.200 -6.149 1.00 91.88 101 SER A CA 1
ATOM 812 C C . SER A 1 101 ? 1.474 8.035 -5.407 1.00 91.88 101 SER A C 1
ATOM 814 O O . SER A 1 101 ? 0.257 7.891 -5.416 1.00 91.88 101 SER A O 1
ATOM 816 N N . LEU A 1 102 ? 2.282 7.193 -4.762 1.00 95.19 102 LEU A N 1
ATOM 817 C CA . LEU A 1 102 ? 1.792 6.084 -3.945 1.00 95.19 102 LEU A CA 1
ATOM 818 C C . LEU A 1 102 ? 2.495 6.028 -2.588 1.00 95.19 102 LEU A C 1
ATOM 820 O O . LEU A 1 102 ? 3.642 6.431 -2.404 1.00 95.19 102 LEU A O 1
ATOM 824 N N . THR A 1 103 ? 1.796 5.432 -1.635 1.00 96.31 103 THR A N 1
ATOM 825 C CA . THR A 1 103 ? 2.357 4.865 -0.409 1.00 96.31 103 THR A CA 1
ATOM 826 C C . THR A 1 103 ? 2.436 3.346 -0.543 1.00 96.31 103 THR A C 1
ATOM 828 O O . THR A 1 103 ? 1.815 2.751 -1.424 1.00 96.31 103 THR A O 1
ATOM 831 N N . CYS A 1 104 ? 3.132 2.677 0.377 1.00 97.44 104 CYS A N 1
ATOM 832 C CA . CYS A 1 104 ? 3.124 1.214 0.431 1.00 97.44 104 CYS A CA 1
ATOM 833 C C . CYS A 1 104 ? 1.704 0.634 0.575 1.00 97.44 104 CYS A C 1
ATOM 835 O O . CYS A 1 104 ? 1.356 -0.338 -0.092 1.00 97.44 104 CYS A O 1
ATOM 837 N N . ALA A 1 105 ? 0.855 1.275 1.382 1.00 98.06 105 ALA A N 1
ATOM 838 C CA . ALA A 1 105 ? -0.527 0.870 1.615 1.00 98.06 105 ALA A CA 1
ATOM 839 C C . ALA A 1 105 ? -1.399 1.017 0.360 1.00 98.06 105 ALA A C 1
ATOM 841 O O . ALA A 1 105 ? -2.071 0.068 -0.046 1.00 98.06 105 ALA A O 1
ATOM 842 N N . THR A 1 106 ? -1.354 2.183 -0.286 1.00 97.81 106 THR A N 1
ATOM 843 C CA . THR A 1 106 ? -2.139 2.443 -1.502 1.00 97.81 106 THR A CA 1
ATOM 844 C C . THR A 1 106 ? -1.661 1.602 -2.678 1.00 97.81 106 THR A C 1
ATOM 846 O O . THR A 1 106 ? -2.494 1.096 -3.421 1.00 97.81 106 THR A O 1
ATOM 849 N N . PHE A 1 107 ? -0.358 1.333 -2.788 1.00 98.12 107 PHE A N 1
ATOM 850 C CA . PHE A 1 107 ? 0.178 0.370 -3.749 1.00 98.12 107 PHE A CA 1
ATOM 851 C C . PHE A 1 107 ? -0.407 -1.040 -3.558 1.00 98.12 107 PHE A C 1
ATOM 853 O O . PHE A 1 107 ? -0.882 -1.648 -4.517 1.00 98.12 107 PHE A O 1
ATOM 860 N N . VAL A 1 108 ? -0.448 -1.556 -2.323 1.00 98.50 108 VAL A N 1
ATOM 861 C CA . VAL A 1 108 ? -1.067 -2.866 -2.047 1.00 98.50 108 VAL A CA 1
ATOM 862 C C . VAL A 1 108 ? -2.558 -2.854 -2.397 1.00 98.50 108 VAL A C 1
ATOM 864 O O . VAL A 1 108 ? -3.049 -3.804 -3.004 1.00 98.50 108 VAL A O 1
ATOM 867 N N . MET A 1 109 ? -3.282 -1.774 -2.092 1.00 98.31 109 MET A N 1
ATOM 868 C CA . MET A 1 109 ? -4.681 -1.629 -2.513 1.00 98.31 109 MET A CA 1
ATOM 869 C C . MET A 1 109 ? -4.830 -1.692 -4.043 1.00 98.31 109 MET A C 1
ATOM 871 O O . MET A 1 109 ? -5.733 -2.376 -4.529 1.00 98.31 109 MET A O 1
ATOM 875 N N . THR A 1 110 ? -3.938 -1.045 -4.801 1.00 97.75 110 THR A N 1
ATOM 876 C CA . THR A 1 110 ? -3.896 -1.100 -6.274 1.00 97.75 110 THR A CA 1
ATOM 877 C C . THR A 1 110 ? -3.693 -2.524 -6.787 1.00 97.75 110 THR A C 1
ATOM 879 O O . THR A 1 110 ? -4.436 -2.978 -7.657 1.00 97.75 110 THR A O 1
ATOM 882 N N . LEU A 1 111 ? -2.751 -3.275 -6.209 1.00 97.75 111 LEU A N 1
ATOM 883 C CA . LEU A 1 111 ? -2.499 -4.665 -6.602 1.00 97.75 111 LEU A CA 1
ATOM 884 C C . LEU A 1 111 ? -3.731 -5.557 -6.403 1.00 97.75 111 LEU A C 1
ATOM 886 O O . LEU A 1 111 ? -4.105 -6.319 -7.292 1.00 97.75 111 LEU A O 1
ATOM 890 N N . PHE A 1 112 ? -4.425 -5.434 -5.270 1.00 98.00 112 PHE A N 1
ATOM 891 C CA . PHE A 1 112 ? -5.633 -6.228 -5.023 1.00 98.00 112 PHE A CA 1
ATOM 892 C C . PHE A 1 112 ? -6.789 -5.874 -5.976 1.00 98.00 112 PHE A C 1
ATOM 894 O O . PHE A 1 112 ? -7.566 -6.757 -6.358 1.00 98.00 112 PHE A O 1
ATOM 901 N N . ARG A 1 113 ? -6.876 -4.621 -6.443 1.00 97.19 113 ARG A N 1
ATOM 902 C CA . ARG A 1 113 ? -7.860 -4.217 -7.463 1.00 97.19 113 ARG A CA 1
ATOM 903 C C . ARG A 1 113 ? -7.649 -4.934 -8.802 1.00 97.19 113 ARG A C 1
ATOM 905 O O . ARG A 1 113 ? -8.644 -5.223 -9.471 1.00 97.19 113 ARG A O 1
ATOM 912 N N . CYS A 1 114 ? -6.414 -5.315 -9.145 1.00 96.69 114 CYS A N 1
ATOM 913 C CA . CYS A 1 114 ? -6.096 -6.079 -10.364 1.00 96.69 114 CYS A CA 1
ATOM 914 C C . CYS A 1 114 ? -6.817 -7.437 -10.405 1.00 96.69 114 CYS A C 1
ATOM 916 O O . CYS A 1 114 ? -7.204 -7.921 -11.465 1.00 96.69 114 CYS A O 1
ATOM 918 N N . VAL A 1 115 ? -7.090 -8.020 -9.233 1.00 96.69 115 VAL A N 1
ATOM 919 C CA . VAL A 1 115 ? -7.842 -9.277 -9.077 1.00 96.69 115 VAL A CA 1
ATOM 920 C C . VAL A 1 115 ? -9.269 -9.058 -8.570 1.00 96.69 115 VAL A C 1
ATOM 922 O O . VAL A 1 115 ? -9.881 -9.951 -7.978 1.00 96.69 115 VAL A O 1
ATOM 925 N N . ARG A 1 116 ? -9.821 -7.861 -8.825 1.00 96.62 116 ARG A N 1
ATOM 926 C CA . ARG A 1 116 ? -11.197 -7.460 -8.483 1.00 96.62 116 ARG A CA 1
ATOM 927 C C . ARG A 1 116 ? -11.508 -7.606 -6.991 1.00 96.62 116 ARG A C 1
ATOM 929 O O . ARG A 1 116 ? -12.602 -8.030 -6.610 1.00 96.62 116 ARG A O 1
ATOM 936 N N . ILE A 1 117 ? -10.536 -7.273 -6.144 1.00 97.00 117 ILE A N 1
ATOM 937 C CA . ILE A 1 117 ? -10.704 -7.217 -4.696 1.00 97.00 117 ILE A CA 1
ATOM 938 C C . ILE A 1 117 ? -10.492 -5.781 -4.229 1.00 97.00 117 ILE A C 1
ATOM 940 O O . ILE A 1 117 ? -9.387 -5.248 -4.260 1.00 97.00 117 ILE A O 1
ATOM 944 N N . GLU A 1 118 ? -11.562 -5.172 -3.734 1.00 97.25 118 GLU A N 1
ATOM 945 C CA . GLU A 1 118 ? -11.482 -3.922 -2.988 1.00 97.25 118 GLU A CA 1
ATOM 946 C C . GLU A 1 118 ? -11.247 -4.256 -1.514 1.00 97.25 118 GLU A C 1
ATOM 948 O O . GLU A 1 118 ? -12.111 -4.836 -0.862 1.00 97.25 118 GLU A O 1
ATOM 953 N N . LEU A 1 119 ? -10.057 -3.948 -0.988 1.00 98.00 119 LEU A N 1
ATOM 954 C CA . LEU A 1 119 ? -9.731 -4.244 0.412 1.00 98.00 119 LEU A CA 1
ATOM 955 C C . LEU A 1 119 ? -10.531 -3.372 1.382 1.00 98.00 119 LEU A C 1
ATOM 957 O O . LEU A 1 119 ? -11.087 -3.879 2.352 1.00 98.00 119 LEU A O 1
ATOM 961 N N . LEU A 1 120 ? -10.593 -2.071 1.104 1.00 98.19 120 LEU A N 1
ATOM 962 C CA . LEU A 1 120 ? -11.162 -1.058 1.987 1.00 98.19 120 LEU A CA 1
ATOM 963 C C . LEU A 1 120 ? -12.350 -0.369 1.324 1.00 98.19 120 LEU A C 1
ATOM 965 O O . LEU A 1 120 ? -12.308 -0.066 0.131 1.00 98.19 120 LEU A O 1
ATOM 969 N N . ASP A 1 121 ? -13.384 -0.074 2.110 1.00 97.69 121 ASP A N 1
ATOM 970 C CA . ASP A 1 121 ? -14.501 0.755 1.666 1.00 97.69 121 ASP A CA 1
ATOM 971 C C . ASP A 1 121 ? -14.118 2.223 1.844 1.00 97.69 121 ASP A C 1
ATOM 973 O O . ASP A 1 121 ? -14.359 2.843 2.889 1.00 97.69 121 ASP A O 1
ATOM 977 N N . ILE A 1 122 ? -13.504 2.775 0.798 1.00 96.19 122 ILE A N 1
ATOM 978 C CA . ILE A 1 122 ? -12.993 4.149 0.774 1.00 96.19 122 ILE A CA 1
ATOM 979 C C . ILE A 1 122 ? -14.084 5.196 1.044 1.00 96.19 122 ILE A C 1
ATOM 981 O O . ILE A 1 122 ? -13.776 6.284 1.519 1.00 96.19 122 ILE A O 1
ATOM 985 N N . LYS A 1 123 ? -15.368 4.878 0.807 1.00 96.88 123 LYS A N 1
ATOM 986 C CA . LYS A 1 123 ?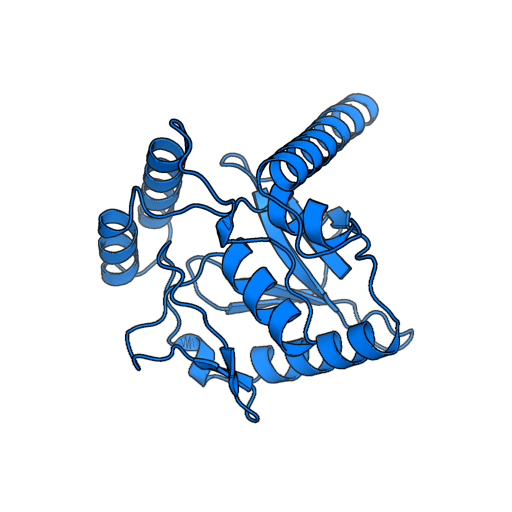 -16.483 5.810 1.057 1.00 96.88 123 LYS A CA 1
ATOM 987 C C . LYS A 1 123 ? -16.743 6.019 2.544 1.00 96.88 123 LYS A C 1
ATOM 989 O O . LYS A 1 123 ? -17.358 7.009 2.927 1.00 96.88 123 LYS A O 1
ATOM 994 N N . THR A 1 124 ? -16.299 5.080 3.374 1.00 97.75 124 THR A N 1
ATOM 995 C CA . THR A 1 124 ? -16.432 5.147 4.833 1.00 97.75 124 THR A CA 1
ATOM 996 C C . THR A 1 124 ? -15.206 5.748 5.510 1.00 97.75 124 THR A C 1
ATOM 998 O O . THR A 1 124 ? -15.214 5.882 6.734 1.00 97.75 124 THR A O 1
ATOM 1001 N N . TRP A 1 125 ? -14.161 6.074 4.740 1.00 97.31 125 TRP A N 1
ATOM 1002 C CA . TRP A 1 125 ? -12.874 6.515 5.263 1.00 97.31 125 TRP A CA 1
ATOM 1003 C C . TRP A 1 125 ? -12.945 7.923 5.846 1.00 97.31 125 TRP A C 1
ATOM 1005 O O . TRP A 1 125 ? -13.659 8.789 5.341 1.00 97.31 125 TRP A O 1
ATOM 1015 N N . GLN A 1 126 ? -12.217 8.139 6.938 1.00 96.50 126 GLN A N 1
ATOM 1016 C CA . GLN A 1 126 ? -12.299 9.359 7.734 1.00 96.50 126 GLN A CA 1
ATOM 1017 C C . GLN A 1 126 ? -10.900 9.891 8.017 1.00 96.50 126 GLN A C 1
ATOM 1019 O O . GLN A 1 126 ? -9.954 9.119 8.175 1.00 96.50 126 GLN A O 1
ATOM 1024 N N . HIS A 1 127 ? -10.788 11.214 8.121 1.00 96.00 127 HIS A N 1
ATOM 1025 C CA . HIS A 1 127 ? -9.582 11.845 8.642 1.00 96.00 127 HIS A CA 1
ATOM 1026 C C . HIS A 1 127 ? -9.472 11.591 10.146 1.00 96.00 127 HIS A C 1
ATOM 1028 O O . HIS A 1 127 ? -10.447 11.769 10.879 1.00 96.00 127 HIS A O 1
ATOM 1034 N N . ARG A 1 128 ? -8.273 11.220 10.600 1.00 95.81 128 ARG A N 1
ATOM 1035 C CA . ARG A 1 128 ? -7.921 11.124 12.020 1.00 95.81 128 ARG A CA 1
ATOM 1036 C C . ARG A 1 128 ? -7.033 12.303 12.410 1.00 95.81 128 ARG A C 1
ATOM 1038 O O . ARG A 1 128 ? -6.325 12.857 11.569 1.00 95.81 128 ARG A O 1
ATOM 1045 N N . GLU A 1 129 ? -7.072 12.698 13.679 1.00 91.81 129 GLU A N 1
ATOM 1046 C CA . GLU A 1 129 ? -6.325 13.866 14.176 1.00 91.81 129 GLU A CA 1
ATOM 1047 C C . GLU A 1 129 ? -4.799 13.678 14.106 1.00 91.81 129 GLU A C 1
ATOM 1049 O O . GLU A 1 129 ? -4.056 14.636 13.895 1.00 91.81 129 GLU A O 1
ATOM 1054 N N . ASP A 1 130 ? -4.329 12.442 14.253 1.00 93.81 130 ASP A N 1
ATOM 1055 C CA . ASP A 1 130 ? -2.919 12.046 14.270 1.00 93.81 130 ASP A CA 1
ATOM 1056 C C . ASP A 1 130 ? -2.326 11.826 12.868 1.00 93.81 130 ASP A C 1
ATOM 1058 O O . ASP A 1 130 ? -1.113 11.959 12.686 1.00 93.81 130 ASP A O 1
ATOM 1062 N N . ASP A 1 131 ? -3.158 11.566 11.855 1.00 95.38 131 ASP A N 1
ATOM 1063 C CA . ASP A 1 131 ? -2.691 11.214 10.509 1.00 95.38 131 ASP A CA 1
ATOM 1064 C C . ASP A 1 131 ? -1.805 12.303 9.886 1.00 95.38 131 ASP A C 1
ATOM 1066 O O . ASP A 1 131 ? -0.766 11.985 9.308 1.00 95.38 131 ASP A O 1
ATOM 1070 N N . ALA A 1 132 ? -2.154 13.584 10.048 1.00 95.56 132 ALA A N 1
ATOM 1071 C CA . ALA A 1 132 ? -1.353 14.686 9.513 1.00 95.56 132 ALA A CA 1
ATOM 1072 C C . ALA A 1 132 ? 0.022 14.796 10.198 1.00 95.56 132 ALA A C 1
ATOM 1074 O O . ALA A 1 132 ? 1.032 15.062 9.541 1.00 95.56 132 ALA A O 1
ATOM 1075 N N . ALA A 1 133 ? 0.080 14.565 11.514 1.00 94.56 133 ALA A N 1
ATOM 1076 C CA . ALA A 1 133 ? 1.333 14.582 12.263 1.00 94.56 133 ALA A CA 1
ATOM 1077 C C . ALA A 1 133 ? 2.241 13.413 11.850 1.00 94.56 133 ALA A C 1
ATOM 1079 O O . ALA A 1 133 ? 3.443 13.602 11.649 1.00 94.56 133 ALA A O 1
ATOM 1080 N N . GLU A 1 134 ? 1.670 12.224 11.650 1.00 93.06 134 GLU A N 1
ATOM 1081 C CA . GLU A 1 134 ? 2.405 11.050 11.176 1.00 93.06 134 GLU A CA 1
ATOM 1082 C C . GLU A 1 134 ? 2.879 11.200 9.723 1.00 93.06 134 GLU A C 1
ATOM 1084 O O . GLU A 1 134 ? 4.029 10.883 9.419 1.00 93.06 134 GLU A O 1
ATOM 1089 N N . GLN A 1 135 ? 2.056 11.751 8.826 1.00 94.81 135 GLN A N 1
ATOM 1090 C CA . GLN A 1 135 ? 2.466 12.082 7.453 1.00 94.81 135 GLN A CA 1
ATOM 1091 C C . GLN A 1 135 ? 3.621 13.088 7.435 1.00 94.81 135 GLN A C 1
ATOM 1093 O O . GLN A 1 135 ? 4.587 12.917 6.685 1.00 94.81 135 GLN A O 1
ATOM 1098 N N . ALA A 1 136 ? 3.565 14.116 8.287 1.00 93.38 136 ALA A N 1
ATOM 1099 C CA . ALA A 1 136 ? 4.652 15.078 8.429 1.00 93.38 136 ALA A CA 1
ATOM 1100 C C . ALA A 1 136 ? 5.936 14.406 8.943 1.00 93.38 136 ALA A C 1
ATOM 1102 O O . ALA A 1 136 ? 7.013 14.654 8.398 1.00 93.38 136 ALA A O 1
ATOM 1103 N N . ALA A 1 137 ? 5.832 13.518 9.938 1.00 91.19 137 ALA A N 1
ATOM 1104 C CA . ALA A 1 137 ? 6.964 12.754 10.459 1.00 91.19 137 ALA A CA 1
ATOM 1105 C C . ALA A 1 137 ? 7.591 11.841 9.394 1.00 91.19 137 ALA A C 1
ATOM 1107 O O . ALA A 1 137 ? 8.810 11.866 9.212 1.00 91.19 137 ALA A O 1
ATOM 1108 N N . LEU A 1 138 ? 6.767 11.107 8.638 1.00 89.25 138 LEU A N 1
ATOM 1109 C CA . LEU A 1 138 ? 7.214 10.293 7.506 1.00 89.25 138 LEU A CA 1
ATOM 1110 C C . LEU A 1 138 ? 7.960 11.153 6.488 1.00 89.25 138 LEU A C 1
ATOM 1112 O O . LEU A 1 138 ? 9.083 10.826 6.118 1.00 89.25 138 LEU A O 1
ATOM 1116 N N . THR A 1 139 ? 7.396 12.298 6.108 1.00 89.75 139 THR A N 1
ATOM 1117 C CA . THR A 1 139 ? 8.007 13.188 5.114 1.00 89.75 139 THR A CA 1
ATOM 1118 C C . THR A 1 139 ? 9.308 13.834 5.605 1.00 89.75 139 THR A C 1
ATOM 1120 O O . THR A 1 139 ? 10.228 14.076 4.822 1.00 89.75 139 THR A O 1
ATOM 1123 N N . MET A 1 140 ? 9.434 14.103 6.908 1.00 86.62 140 MET A N 1
ATOM 1124 C CA . MET A 1 140 ? 10.708 14.520 7.504 1.00 86.62 140 MET A CA 1
ATOM 1125 C C . MET A 1 140 ? 11.747 13.399 7.455 1.00 86.62 140 MET A C 1
ATOM 1127 O O . MET A 1 140 ? 12.901 13.671 7.130 1.00 86.62 140 MET A O 1
ATOM 1131 N N . ALA A 1 141 ? 11.344 12.153 7.719 1.00 84.62 141 ALA A N 1
ATOM 1132 C CA . ALA A 1 141 ? 12.231 11.001 7.595 1.00 84.62 141 ALA A CA 1
ATOM 1133 C C . ALA A 1 141 ? 12.716 10.816 6.147 1.00 84.62 141 ALA A C 1
ATOM 1135 O O . ALA A 1 141 ? 13.900 10.554 5.943 1.00 84.62 141 ALA A O 1
ATOM 1136 N N . LEU A 1 142 ? 11.861 11.053 5.140 1.00 81.56 142 LEU A N 1
ATOM 1137 C CA . LEU A 1 142 ? 12.252 10.990 3.720 1.00 81.56 142 LEU A CA 1
ATOM 1138 C C . LEU A 1 142 ? 13.404 11.926 3.375 1.00 81.56 142 LEU A C 1
ATOM 1140 O O . LEU A 1 142 ? 14.305 11.526 2.643 1.00 81.56 142 LEU A O 1
ATOM 1144 N N . ALA A 1 143 ? 13.388 13.140 3.931 1.00 75.19 143 ALA A N 1
ATOM 1145 C CA . ALA A 1 143 ? 14.429 14.139 3.705 1.00 75.19 143 ALA A CA 1
ATOM 1146 C C . ALA A 1 143 ? 15.796 13.722 4.277 1.00 75.19 143 ALA A C 1
ATOM 1148 O O . ALA A 1 143 ? 16.821 14.264 3.871 1.00 75.19 143 ALA A O 1
ATOM 1149 N N . GLY A 1 144 ? 15.813 12.790 5.237 1.00 68.94 144 GLY A N 1
ATOM 1150 C CA . GLY A 1 144 ? 17.031 12.179 5.773 1.00 68.94 144 GLY A CA 1
ATOM 1151 C C . GLY A 1 144 ? 17.531 10.981 4.961 1.00 68.94 144 GLY A C 1
ATOM 1152 O O . GLY A 1 144 ? 18.620 10.473 5.227 1.00 68.94 144 GLY A O 1
ATOM 1153 N N . HIS A 1 145 ? 16.755 10.525 3.978 1.00 68.56 145 HIS A N 1
ATOM 1154 C CA . HIS A 1 145 ? 17.121 9.466 3.050 1.00 68.56 145 HIS A CA 1
ATOM 1155 C C . HIS A 1 145 ? 17.474 10.058 1.680 1.00 68.56 145 HIS A C 1
ATOM 1157 O O . HIS A 1 145 ? 17.099 11.182 1.371 1.00 68.56 145 HIS A O 1
ATOM 1163 N N . ASP A 1 146 ? 18.202 9.290 0.865 1.00 71.62 146 ASP A N 1
ATOM 1164 C CA . ASP A 1 146 ? 18.599 9.606 -0.523 1.00 71.62 146 ASP A CA 1
ATOM 1165 C C . ASP A 1 146 ? 17.395 9.638 -1.496 1.00 71.62 146 ASP A C 1
ATOM 1167 O O . ASP A 1 146 ? 17.373 8.973 -2.526 1.00 71.62 146 ASP A O 1
ATOM 1171 N N . THR A 1 147 ? 16.328 10.320 -1.085 1.00 79.12 147 THR A N 1
ATOM 1172 C CA . THR A 1 147 ? 15.119 10.597 -1.857 1.00 79.12 147 THR A CA 1
ATOM 1173 C C . THR A 1 147 ? 15.328 11.932 -2.553 1.00 79.12 147 THR A C 1
ATOM 1175 O O . THR A 1 147 ? 15.877 12.866 -1.959 1.00 79.12 147 THR A O 1
ATOM 1178 N N . ASP A 1 148 ? 14.881 12.064 -3.798 1.00 85.19 148 ASP A N 1
ATOM 1179 C CA . ASP A 1 148 ? 15.020 13.332 -4.494 1.00 85.19 148 ASP A CA 1
ATOM 1180 C C . ASP A 1 148 ? 14.191 14.441 -3.809 1.00 85.19 148 ASP A C 1
ATOM 1182 O O . ASP A 1 148 ? 13.184 14.220 -3.116 1.00 85.19 148 ASP A O 1
ATOM 1186 N N . ARG A 1 149 ? 14.652 15.683 -3.983 1.00 87.12 149 ARG A N 1
ATOM 1187 C CA . ARG A 1 149 ? 14.048 16.844 -3.323 1.00 87.12 149 ARG A CA 1
ATOM 1188 C C . ARG A 1 149 ? 12.616 17.095 -3.797 1.00 87.12 149 ARG A C 1
ATOM 1190 O O . ARG A 1 149 ? 11.804 17.541 -2.991 1.00 87.12 149 ARG A O 1
ATOM 1197 N N . ALA A 1 150 ? 12.309 16.814 -5.064 1.00 87.25 150 ALA A N 1
ATOM 1198 C CA . ALA A 1 150 ? 10.995 17.076 -5.637 1.00 87.25 150 ALA A CA 1
ATOM 1199 C C . ALA A 1 150 ? 9.943 16.124 -5.053 1.00 87.25 150 ALA A C 1
ATOM 1201 O O . ALA A 1 150 ? 8.895 16.594 -4.613 1.00 87.25 150 ALA A O 1
ATOM 1202 N N . THR A 1 151 ? 10.253 14.830 -4.926 1.00 87.75 151 THR A N 1
ATOM 1203 C CA . THR A 1 151 ? 9.398 13.853 -4.230 1.00 87.75 151 THR A CA 1
ATOM 1204 C C . THR A 1 151 ? 9.148 14.273 -2.784 1.00 87.75 151 THR A C 1
ATOM 1206 O O . THR A 1 151 ? 8.008 14.290 -2.323 1.00 87.75 151 THR A O 1
ATOM 1209 N N . THR A 1 152 ? 10.195 14.700 -2.069 1.00 89.50 152 THR A N 1
ATOM 1210 C CA . THR A 1 152 ? 10.051 15.162 -0.679 1.00 89.50 152 THR A CA 1
ATOM 1211 C C . 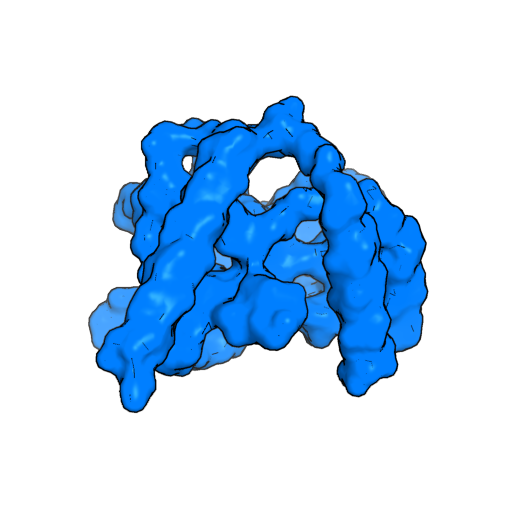THR A 1 152 ? 9.163 16.408 -0.579 1.00 89.50 152 THR A C 1
ATOM 1213 O O . THR A 1 152 ? 8.306 16.485 0.298 1.00 89.50 152 THR A O 1
ATOM 1216 N N . GLU A 1 153 ? 9.355 17.403 -1.449 1.00 90.88 153 GLU A N 1
ATOM 1217 C CA . GLU A 1 153 ? 8.541 18.626 -1.472 1.00 90.88 153 GLU A CA 1
ATOM 1218 C C . GLU A 1 153 ? 7.080 18.340 -1.846 1.00 90.88 153 GLU A C 1
ATOM 1220 O O . GLU A 1 153 ? 6.183 18.872 -1.189 1.00 90.88 153 GLU A O 1
ATOM 1225 N N . SER A 1 154 ? 6.840 17.467 -2.828 1.00 90.75 154 SER A N 1
ATOM 1226 C CA . SER A 1 154 ? 5.501 17.020 -3.227 1.00 90.75 154 SER A CA 1
ATOM 1227 C C . SER A 1 154 ? 4.777 16.326 -2.068 1.00 90.75 154 SER A C 1
ATOM 1229 O O . SER A 1 154 ? 3.695 16.755 -1.663 1.00 90.75 154 SER A O 1
ATOM 1231 N N . ALA A 1 155 ? 5.420 15.345 -1.423 1.00 92.25 155 ALA A N 1
ATOM 1232 C CA . ALA A 1 155 ? 4.852 14.646 -0.270 1.00 92.25 155 ALA A CA 1
ATOM 1233 C C . ALA A 1 155 ? 4.520 15.598 0.899 1.00 92.25 155 ALA A C 1
ATOM 1235 O O . ALA A 1 155 ? 3.506 15.414 1.572 1.00 92.25 155 ALA A O 1
ATOM 1236 N N . ARG A 1 156 ? 5.313 16.665 1.117 1.00 93.88 156 ARG A N 1
ATOM 1237 C CA . ARG A 1 156 ? 5.014 17.687 2.147 1.00 93.88 156 ARG A CA 1
ATOM 1238 C C . ARG A 1 156 ? 3.731 18.453 1.850 1.00 93.88 156 ARG A C 1
ATOM 1240 O O . ARG A 1 156 ? 3.008 18.789 2.783 1.00 93.88 156 ARG A O 1
ATOM 1247 N N . GLN A 1 157 ? 3.457 18.746 0.580 1.00 94.75 157 GLN A N 1
ATOM 1248 C CA . GLN A 1 157 ? 2.242 19.456 0.163 1.00 94.75 157 GLN A CA 1
ATOM 1249 C C . GLN A 1 157 ? 0.985 18.588 0.295 1.00 94.75 157 GLN A C 1
ATOM 1251 O O . GLN A 1 157 ? -0.119 19.119 0.383 1.00 94.75 157 GLN A O 1
ATOM 1256 N N . GLN A 1 158 ? 1.161 17.267 0.349 1.00 94.75 158 GLN A N 1
ATOM 1257 C CA . GLN A 1 158 ? 0.088 16.286 0.493 1.00 94.75 158 GLN A CA 1
ATOM 1258 C C . GLN A 1 158 ? -0.186 15.900 1.960 1.00 94.75 158 GLN A C 1
ATOM 1260 O O . GLN A 1 158 ? -1.018 15.037 2.237 1.00 94.75 158 GLN A O 1
ATOM 1265 N N . VAL A 1 159 ? 0.487 16.521 2.936 1.00 95.56 159 VAL A N 1
ATOM 1266 C CA . VAL A 1 159 ? 0.157 16.326 4.357 1.00 95.56 159 VAL A CA 1
ATOM 1267 C C . VAL A 1 159 ? -1.283 16.777 4.621 1.00 95.56 159 VAL A C 1
ATOM 1269 O O . VAL A 1 159 ? -1.694 17.862 4.218 1.00 95.56 159 VAL A O 1
ATOM 1272 N N . GLY A 1 160 ? -2.045 15.940 5.323 1.00 95.44 160 GLY A N 1
ATOM 1273 C CA . GLY A 1 160 ? -3.474 16.122 5.571 1.00 95.44 160 GLY A CA 1
ATOM 1274 C C . GLY A 1 160 ? -4.374 15.399 4.568 1.00 95.44 160 GLY A C 1
ATOM 1275 O O . GLY A 1 160 ? -5.584 15.346 4.786 1.00 95.44 160 GLY A O 1
ATOM 1276 N N . TYR A 1 161 ? -3.818 14.809 3.503 1.00 96.06 161 TYR A N 1
ATOM 1277 C CA . TYR A 1 161 ? -4.581 13.960 2.587 1.00 96.06 161 TYR A CA 1
ATOM 1278 C C . TYR A 1 161 ? -5.049 12.689 3.300 1.00 96.06 161 TYR A C 1
ATOM 1280 O O . TYR A 1 161 ? -4.503 12.293 4.335 1.00 96.06 161 TYR A O 1
ATOM 1288 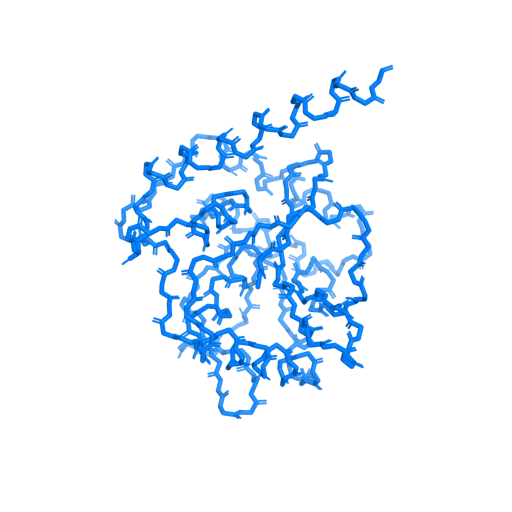N N . MET A 1 162 ? -6.078 12.048 2.745 1.00 96.69 162 MET A N 1
ATOM 1289 C CA . MET A 1 162 ? -6.665 10.851 3.336 1.00 96.69 162 MET A CA 1
ATOM 1290 C C . MET A 1 162 ? -5.622 9.737 3.490 1.00 96.69 162 MET A C 1
ATOM 1292 O O . MET A 1 162 ? -4.937 9.383 2.532 1.00 96.69 162 MET A O 1
ATOM 1296 N N . ARG A 1 163 ? -5.498 9.169 4.695 1.00 96.38 163 ARG A N 1
ATOM 1297 C CA . ARG A 1 163 ? -4.444 8.198 5.007 1.00 96.38 163 ARG A CA 1
ATOM 1298 C C . ARG A 1 163 ? -4.980 6.790 5.218 1.00 96.38 163 ARG A C 1
ATOM 1300 O O . ARG A 1 163 ? -5.759 6.542 6.138 1.00 96.38 163 ARG A O 1
ATOM 1307 N N . TYR A 1 164 ? -4.442 5.858 4.443 1.00 97.44 164 TYR A N 1
ATOM 1308 C CA . TYR A 1 164 ? -4.617 4.417 4.618 1.00 97.44 164 TYR A CA 1
ATOM 1309 C C . TYR A 1 164 ? -3.379 3.850 5.316 1.00 97.44 164 TYR A C 1
ATOM 1311 O O . TYR A 1 164 ? -2.271 3.988 4.788 1.00 97.44 164 TYR A O 1
ATOM 1319 N N . ARG A 1 165 ? -3.532 3.264 6.510 1.00 97.25 165 ARG A N 1
ATOM 1320 C CA . ARG A 1 165 ? -2.386 2.738 7.264 1.00 97.25 165 ARG A CA 1
ATOM 1321 C C . ARG A 1 165 ? -2.043 1.312 6.830 1.00 97.25 165 ARG A C 1
ATOM 1323 O O . ARG A 1 165 ? -2.893 0.564 6.345 1.00 97.25 165 ARG A O 1
ATOM 1330 N N . ALA A 1 166 ? -0.775 0.940 6.974 1.00 97.75 166 ALA A N 1
ATOM 1331 C CA . ALA A 1 166 ? -0.244 -0.329 6.480 1.00 97.75 166 ALA A CA 1
ATOM 1332 C C . ALA A 1 166 ? -0.863 -1.541 7.199 1.00 97.75 166 ALA A C 1
ATOM 1334 O O . ALA A 1 166 ? -1.259 -2.512 6.556 1.00 97.75 166 ALA A O 1
ATOM 1335 N N . GLU A 1 167 ? -0.996 -1.462 8.519 1.00 97.62 167 GLU A N 1
ATOM 1336 C CA . GLU A 1 167 ? -1.617 -2.470 9.375 1.00 97.62 167 GLU A CA 1
ATOM 1337 C C . GLU A 1 167 ? -3.118 -2.630 9.099 1.00 97.62 167 GLU A C 1
ATOM 1339 O O . GLU A 1 167 ? -3.627 -3.749 9.106 1.00 97.62 167 GLU A O 1
ATOM 1344 N N . GLU A 1 168 ? -3.819 -1.549 8.756 1.00 98.19 168 GLU A N 1
ATOM 1345 C CA . GLU A 1 168 ? -5.238 -1.591 8.383 1.00 98.19 168 GLU A CA 1
ATOM 1346 C C . GLU A 1 168 ? -5.438 -2.287 7.033 1.00 98.19 168 GLU A C 1
ATOM 1348 O O . GLU A 1 168 ? -6.322 -3.132 6.892 1.00 98.19 168 GLU A O 1
ATOM 1353 N N . VAL A 1 169 ? -4.585 -1.983 6.046 1.00 98.38 169 VAL A N 1
ATOM 1354 C CA . VAL A 1 169 ? -4.583 -2.663 4.740 1.00 98.38 169 VAL A CA 1
ATOM 1355 C C . VAL A 1 169 ? -4.228 -4.142 4.894 1.00 98.38 169 VAL A C 1
ATOM 1357 O O . VAL A 1 169 ? -4.889 -5.002 4.306 1.00 98.38 169 VAL A O 1
ATOM 1360 N N . ALA A 1 170 ? -3.220 -4.461 5.709 1.00 97.88 170 ALA A N 1
ATOM 1361 C CA . ALA A 1 170 ? -2.843 -5.841 5.985 1.00 97.88 170 ALA A CA 1
ATOM 1362 C C . ALA A 1 170 ? -3.983 -6.608 6.666 1.00 97.88 170 ALA A C 1
ATOM 1364 O O . ALA A 1 170 ? -4.365 -7.679 6.188 1.00 97.88 170 ALA A O 1
ATOM 1365 N N . GLY A 1 171 ? -4.586 -6.034 7.709 1.00 97.44 171 GLY A N 1
ATOM 1366 C CA . GLY A 1 171 ? -5.730 -6.610 8.411 1.00 97.44 171 GLY A CA 1
ATOM 1367 C C . GLY A 1 171 ? -6.942 -6.813 7.504 1.00 97.44 171 GLY A C 1
ATOM 1368 O O . GLY A 1 171 ? -7.521 -7.899 7.481 1.00 97.44 171 GLY A O 1
ATOM 1369 N N . ALA A 1 172 ? -7.279 -5.822 6.677 1.00 97.94 172 ALA A N 1
ATOM 1370 C CA . ALA A 1 172 ? -8.358 -5.936 5.699 1.00 97.94 172 ALA A CA 1
ATOM 1371 C C . ALA A 1 172 ? -8.098 -7.025 4.646 1.00 97.94 172 ALA A C 1
ATOM 1373 O O . ALA A 1 172 ? -9.038 -7.656 4.167 1.00 97.94 172 ALA A O 1
ATOM 1374 N N . SER A 1 173 ? -6.835 -7.304 4.304 1.00 97.38 173 SER A N 1
ATOM 1375 C CA . SER A 1 173 ? -6.500 -8.408 3.396 1.00 97.38 173 SER A CA 1
ATOM 1376 C C . SER A 1 173 ? -6.847 -9.785 3.971 1.00 97.38 173 SER A C 1
ATOM 1378 O O . SER A 1 173 ? -7.190 -10.689 3.206 1.00 97.38 173 SER A O 1
ATOM 1380 N N . ALA A 1 174 ? -6.785 -9.934 5.298 1.00 95.44 174 ALA A N 1
ATOM 1381 C CA . ALA A 1 174 ? -7.055 -11.171 6.030 1.00 95.44 174 ALA A CA 1
ATOM 1382 C C . ALA A 1 174 ? -8.523 -11.333 6.447 1.00 95.44 174 ALA A C 1
ATOM 1384 O O . ALA A 1 174 ? -8.883 -12.349 7.036 1.00 95.44 174 ALA A O 1
ATOM 1385 N N . SER A 1 175 ? -9.364 -10.328 6.192 1.00 93.12 175 SER A N 1
ATOM 1386 C CA . SER A 1 175 ? -10.732 -10.286 6.695 1.00 93.12 175 SER A CA 1
ATOM 1387 C C . SER A 1 175 ? -11.747 -10.264 5.557 1.00 93.12 175 SER A C 1
ATOM 1389 O O . SER A 1 175 ? -11.593 -9.547 4.568 1.00 93.12 175 SER A O 1
ATOM 1391 N N . GLY A 1 176 ? -12.813 -11.045 5.722 1.00 85.44 176 GLY A N 1
ATOM 1392 C CA . GLY A 1 176 ? -14.042 -10.954 4.945 1.00 85.44 176 GLY A CA 1
ATOM 1393 C C . GLY A 1 176 ? -15.243 -10.647 5.854 1.00 85.44 176 GLY A C 1
ATOM 1394 O O . GLY A 1 176 ? -15.187 -10.929 7.054 1.00 85.44 176 GLY A O 1
ATOM 1395 N N . PRO A 1 177 ? -16.348 -10.099 5.312 1.00 93.25 177 PRO A N 1
ATOM 1396 C CA . PRO A 1 177 ? -16.544 -9.702 3.916 1.00 93.25 177 PRO A CA 1
ATOM 1397 C C . PRO A 1 177 ? -15.825 -8.388 3.555 1.00 93.25 177 PRO A C 1
ATOM 1399 O O . PRO A 1 177 ? -15.540 -7.561 4.416 1.00 93.25 177 PRO A O 1
ATOM 1402 N N . ARG A 1 178 ? -15.558 -8.204 2.256 1.00 95.25 178 ARG A N 1
ATOM 1403 C CA . ARG A 1 178 ? -14.924 -7.012 1.665 1.00 95.25 178 ARG A CA 1
ATOM 1404 C C . ARG A 1 178 ? -15.903 -6.264 0.745 1.00 95.25 178 ARG A C 1
ATOM 1406 O O . ARG A 1 178 ? -16.775 -6.929 0.178 1.00 95.25 178 ARG A O 1
ATOM 1413 N N . PRO A 1 179 ? -15.741 -4.943 0.535 1.00 98.12 179 PRO A N 1
ATOM 1414 C CA . PRO A 1 179 ? -14.697 -4.081 1.104 1.00 98.12 179 PRO A CA 1
ATOM 1415 C C . PRO A 1 179 ? -14.887 -3.811 2.606 1.00 98.12 179 PRO A C 1
ATOM 1417 O O . PRO A 1 179 ? -16.014 -3.736 3.093 1.00 98.12 179 PRO A O 1
ATOM 1420 N N . VAL A 1 180 ? -13.784 -3.709 3.357 1.00 98.25 180 VAL A N 1
ATOM 1421 C CA . VAL A 1 180 ? -13.814 -3.525 4.817 1.00 98.25 180 VAL A CA 1
ATOM 1422 C C . VAL A 1 180 ? -14.026 -2.044 5.158 1.00 98.25 180 VAL A C 1
ATOM 1424 O O . VAL A 1 180 ? -13.234 -1.207 4.718 1.00 98.25 180 VAL A O 1
ATOM 1427 N N . PRO A 1 181 ? -15.048 -1.682 5.956 1.00 98.12 181 PRO A N 1
ATOM 1428 C CA . PRO A 1 181 ? -15.284 -0.295 6.342 1.00 98.12 181 PRO A CA 1
ATOM 1429 C C . PRO A 1 181 ? -14.231 0.212 7.332 1.00 98.12 181 PRO A C 1
ATOM 1431 O O . PRO A 1 181 ? -13.697 -0.562 8.128 1.00 98.12 181 PRO A O 1
ATOM 1434 N N . PHE A 1 182 ? -14.009 1.530 7.339 1.00 98.19 182 PHE A N 1
ATOM 1435 C CA . PHE A 1 182 ? -13.002 2.228 8.151 1.00 98.19 182 PHE A CA 1
ATOM 1436 C C . PHE A 1 182 ? -12.899 1.711 9.587 1.00 98.19 182 PHE A C 1
ATOM 1438 O O . PHE A 1 182 ? -11.838 1.269 10.013 1.00 98.19 182 PHE A O 1
ATOM 1445 N N . LYS A 1 183 ? -14.023 1.687 10.315 1.00 97.88 183 LYS A N 1
ATOM 1446 C CA . LYS A 1 183 ? -14.041 1.269 11.723 1.00 97.88 183 LYS A CA 1
ATOM 1447 C C . LYS A 1 183 ? -13.499 -0.151 11.911 1.00 97.88 183 LYS A C 1
ATOM 1449 O O . LYS A 1 183 ? -12.750 -0.399 12.847 1.00 97.88 183 LYS A O 1
ATOM 1454 N N . ARG A 1 184 ? -13.863 -1.082 11.023 1.00 98.00 184 ARG A N 1
ATOM 1455 C CA . ARG A 1 184 ? -13.392 -2.466 11.127 1.00 98.00 184 ARG A CA 1
ATOM 1456 C C . ARG A 1 184 ? -11.931 -2.594 10.699 1.00 98.00 184 ARG A C 1
ATOM 1458 O O . ARG A 1 184 ? -11.204 -3.368 11.310 1.00 98.00 184 ARG A O 1
ATOM 1465 N N . ALA A 1 185 ? -11.497 -1.845 9.687 1.00 98.19 185 ALA A N 1
ATOM 1466 C CA . ALA A 1 185 ? -10.097 -1.820 9.268 1.00 98.19 185 ALA A CA 1
ATOM 1467 C C . ALA A 1 185 ? -9.184 -1.297 10.392 1.00 98.19 185 ALA A C 1
ATOM 1469 O O . ALA A 1 185 ? -8.147 -1.900 10.656 1.00 98.19 185 ALA A O 1
ATOM 1470 N N . GLU A 1 186 ? -9.618 -0.256 11.110 1.00 97.62 186 GLU A N 1
ATOM 1471 C CA . GLU A 1 186 ? -8.925 0.275 12.291 1.00 97.62 186 GLU A CA 1
ATOM 1472 C C . GLU A 1 186 ? -8.822 -0.778 13.411 1.00 97.62 186 GLU A C 1
ATOM 1474 O O . GLU A 1 186 ? -7.752 -0.989 13.981 1.00 97.62 186 GLU A O 1
ATOM 1479 N N . GLU A 1 187 ? -9.923 -1.475 13.718 1.00 97.81 187 GLU A N 1
ATOM 1480 C CA . GLU A 1 187 ? -9.927 -2.564 14.705 1.00 97.81 187 GLU A CA 1
ATOM 1481 C C . GLU A 1 187 ? -8.944 -3.682 14.324 1.00 97.81 187 GLU A C 1
ATOM 1483 O O . GLU A 1 187 ? -8.149 -4.106 15.160 1.00 97.81 187 GLU A O 1
ATOM 1488 N N . LEU A 1 188 ? -8.952 -4.115 13.059 1.00 97.31 188 LEU A N 1
ATOM 1489 C CA . LEU A 1 188 ? -8.037 -5.136 12.539 1.00 97.31 188 LEU A CA 1
ATOM 1490 C C . LEU A 1 188 ? -6.570 -4.688 12.605 1.00 97.31 188 LEU A C 1
ATOM 1492 O O . LEU A 1 188 ? -5.703 -5.489 12.955 1.00 97.31 188 LEU A O 1
ATOM 1496 N N . GLY A 1 189 ? -6.294 -3.417 12.304 1.00 96.50 189 GLY A N 1
ATOM 1497 C CA . GLY A 1 189 ? -4.967 -2.827 12.463 1.00 96.50 189 GLY A CA 1
ATOM 1498 C C . GLY A 1 189 ? -4.479 -2.948 13.906 1.00 96.50 189 GLY A C 1
ATOM 1499 O O . GLY A 1 189 ? -3.440 -3.556 14.154 1.00 96.50 189 GLY A O 1
ATOM 1500 N N . ARG A 1 190 ? -5.285 -2.493 14.876 1.00 96.00 190 ARG A N 1
ATOM 1501 C CA . ARG A 1 190 ? -4.964 -2.603 16.313 1.00 96.00 190 ARG A CA 1
ATOM 1502 C C . ARG A 1 190 ? -4.783 -4.049 16.776 1.00 96.00 190 ARG A C 1
ATOM 1504 O O . ARG A 1 190 ? -3.924 -4.325 17.614 1.00 96.00 190 ARG A O 1
ATOM 1511 N N . GLU A 1 191 ? -5.589 -4.982 16.267 1.00 95.56 191 GLU A N 1
ATOM 1512 C CA . GLU A 1 191 ? -5.444 -6.416 16.557 1.00 95.56 191 GLU A CA 1
ATOM 1513 C C . GLU A 1 191 ? -4.054 -6.932 16.138 1.00 95.56 191 GLU A C 1
ATOM 1515 O O . GLU A 1 191 ? -3.400 -7.627 16.923 1.00 95.56 191 GLU A O 1
ATOM 1520 N N . ILE A 1 192 ? -3.568 -6.534 14.955 1.00 93.50 192 ILE A N 1
ATOM 1521 C CA . ILE A 1 192 ? -2.216 -6.860 14.485 1.00 93.50 192 ILE A CA 1
ATOM 1522 C C . ILE A 1 192 ? -1.155 -6.230 15.393 1.00 93.50 192 ILE A C 1
ATOM 1524 O O . ILE A 1 192 ? -0.254 -6.934 15.845 1.00 93.50 192 ILE A O 1
ATOM 1528 N N . GLU A 1 193 ? -1.263 -4.940 15.716 1.00 91.88 193 GLU A N 1
ATOM 1529 C CA . GLU A 1 193 ? -0.294 -4.259 16.588 1.00 91.88 193 GLU A CA 1
ATOM 1530 C C . GLU A 1 193 ? -0.160 -4.959 17.949 1.00 91.88 193 GLU A C 1
ATOM 1532 O O . GLU A 1 193 ? 0.945 -5.249 18.415 1.00 91.88 193 GLU A O 1
ATOM 1537 N N . MET A 1 194 ? -1.293 -5.298 18.573 1.00 91.06 194 MET A N 1
ATOM 1538 C CA . MET A 1 194 ? -1.318 -6.006 19.853 1.00 91.06 194 MET A CA 1
ATOM 1539 C C . MET A 1 194 ? -0.671 -7.390 19.766 1.00 91.06 194 MET A C 1
ATOM 1541 O O . MET A 1 194 ? 0.027 -7.798 20.698 1.00 91.06 194 MET A O 1
ATOM 1545 N N . TYR A 1 195 ? -0.895 -8.121 18.671 1.00 89.31 195 TYR A N 1
ATOM 1546 C CA . TYR A 1 195 ? -0.260 -9.418 18.445 1.00 89.31 195 TYR A CA 1
ATOM 1547 C C . TYR A 1 195 ? 1.271 -9.293 18.386 1.00 89.31 195 TYR A C 1
ATOM 1549 O O . TYR A 1 195 ? 1.986 -10.102 18.983 1.00 89.31 195 TYR A O 1
ATOM 1557 N N . LEU A 1 196 ? 1.783 -8.246 17.736 1.00 86.19 196 LEU A N 1
ATOM 1558 C CA . LEU A 1 196 ? 3.223 -8.015 17.602 1.00 86.19 196 LEU A CA 1
ATOM 1559 C C . LEU A 1 196 ? 3.885 -7.622 18.913 1.00 86.19 196 LEU A C 1
ATOM 1561 O O . LEU A 1 196 ? 4.930 -8.177 19.251 1.00 86.19 196 LEU A O 1
ATOM 1565 N N . ILE A 1 197 ? 3.250 -6.739 19.683 1.00 85.81 197 ILE A N 1
ATOM 1566 C CA . ILE A 1 197 ? 3.741 -6.349 21.010 1.00 85.81 197 ILE A CA 1
ATOM 1567 C C . ILE A 1 197 ? 3.866 -7.580 21.919 1.00 85.81 197 ILE A C 1
ATOM 1569 O O . ILE A 1 197 ? 4.873 -7.746 22.606 1.00 85.81 197 ILE A O 1
ATOM 1573 N N . ARG A 1 198 ? 2.870 -8.477 21.900 1.00 87.06 198 ARG A N 1
ATOM 1574 C CA . ARG A 1 198 ? 2.897 -9.714 22.700 1.00 87.06 198 ARG A CA 1
ATOM 1575 C C . ARG A 1 198 ? 3.992 -10.674 22.242 1.00 87.06 198 ARG A C 1
ATOM 1577 O O . ARG A 1 198 ? 4.758 -11.153 23.070 1.00 87.06 198 ARG A O 1
ATOM 1584 N N . SER A 1 199 ? 4.111 -10.889 20.934 1.00 82.56 199 SER A N 1
ATOM 1585 C CA . SER A 1 199 ? 5.101 -11.813 20.362 1.00 82.56 199 SER A CA 1
ATOM 1586 C C . SER A 1 199 ? 6.545 -11.382 20.659 1.00 82.56 199 SER A C 1
ATOM 1588 O O . SER A 1 199 ? 7.415 -12.219 20.900 1.00 82.56 199 SER A O 1
ATOM 1590 N N . GLN A 1 200 ? 6.810 -10.070 20.689 1.00 78.19 200 GLN A N 1
ATOM 1591 C CA . GLN A 1 200 ? 8.118 -9.527 21.071 1.00 78.19 200 GLN A CA 1
ATOM 1592 C C . GLN A 1 200 ? 8.413 -9.715 22.566 1.00 78.19 200 GLN A C 1
ATOM 1594 O O . GLN A 1 200 ? 9.544 -10.043 22.928 1.00 78.19 200 GLN A O 1
ATOM 1599 N N . ALA A 1 201 ? 7.403 -9.545 23.426 1.00 77.25 201 ALA A N 1
ATOM 1600 C CA . ALA A 1 201 ? 7.540 -9.735 24.870 1.00 77.25 201 ALA A CA 1
ATOM 1601 C C . ALA A 1 201 ? 7.808 -11.200 25.257 1.00 77.25 201 ALA A C 1
ATOM 1603 O O . ALA A 1 201 ? 8.503 -11.449 26.231 1.00 77.25 201 ALA A O 1
ATOM 1604 N N . GLU A 1 202 ? 7.285 -12.161 24.494 1.00 77.56 202 GLU A N 1
ATOM 1605 C CA . GLU A 1 202 ? 7.513 -13.599 24.709 1.00 77.56 202 GLU A CA 1
ATOM 1606 C C . GLU A 1 202 ? 8.882 -14.083 24.197 1.00 77.56 202 GLU A C 1
ATOM 1608 O O . GLU A 1 202 ? 9.340 -15.158 24.580 1.00 77.56 202 GLU A O 1
ATOM 1613 N N . SER A 1 203 ? 9.540 -13.292 23.345 1.00 68.88 203 SER A N 1
ATOM 1614 C CA . SER A 1 203 ? 10.848 -13.611 22.753 1.00 68.88 203 SER A CA 1
ATOM 1615 C C . SER A 1 203 ? 12.034 -12.947 23.472 1.00 68.88 203 SER A C 1
ATOM 1617 O O . SER A 1 203 ? 13.173 -13.128 23.039 1.00 68.88 203 SER A O 1
ATOM 1619 N N . SER A 1 204 ? 11.774 -12.162 24.527 1.00 56.78 204 SER A N 1
ATOM 1620 C CA . SER A 1 204 ? 12.767 -11.399 25.309 1.00 56.78 204 SER A CA 1
ATOM 1621 C C . SER A 1 204 ? 12.963 -11.989 26.703 1.00 56.78 204 SER A C 1
ATOM 1623 O O . SER A 1 204 ? 14.123 -11.993 27.174 1.00 56.78 204 SER A O 1
#

Radius of gyration: 16.2 Å; chains: 1; bounding box: 35×45×45 Å

Foldseek 3Di:
DKWWAADPLAIFIWDWAPPDPPGQIWTWFADQQFTDIDGDDPRTDDQDFPDDPVLRVQLRVLSVQLRPDPLRSQEHAAQDQQPWEADPNSHIDHPVNDRHHDGRLSVLQRSSVSSVARLAPVVQFDDDPCQLVSLVVVLVVSVVDPRDPVSSVRRNVRRRHGDDHNLLSSQSRRDDDDPHHPVVSVVSSVVVVVVVVVVVVVVD

Secondary structure (DSSP, 8-state):
-EEEEEETTEEEEEEEE--STTS--EEEEEETTEEEEEE--TTSEEE-----HHHHHHHHHHHHHHHH-GGGGGPEE-S-----EE-TTS-EE-TT----EE-HHHHHHHHHHHTT---EEGGG----TTHHHHHHHHHHHHHTTT--HHHHHHHHHTTTS----HHHHHHHHT-SSSSEEHHHHHHHHHHHHHHHHHHHHHT-

Sequence (204 aa):
MVGLLPYASGYHVGVIYGLNEHDEPRVIHFTPRGLTSEPVSERWLRVFSDIEEVRRDALSSWCDLIAENRANDEITFGFDFDNPWVDDEGVIRTENDTALSLTCATFVMTLFRCVRIELLDIKTWQHREDDAAEQAALTMALAGHDTDRATTESARQQVGYMRYRAEEVAGASASGPRPVPFKRAEELGREIEMYLIRSQAESS

pLDDT: mean 91.9, std 7.37, range [56.78, 98.5]